Protein AF-A0A817APC1-F1 (afdb_monomer_lite)

Foldseek 3Di:
DDFQPCVLVPCVPDDDDRPCPPQDPPLDAEEEEAQADCVVLVVCCVSCVDPSVRYYYQHNPDDLQCCQAVNVPSVVVVQVVSCVVRVHLDYQYYGNDPQAEDPDLQHDGHCVRDVAHEHEDECLVAQCSLQVHHCSLAPHQEYEYEPVVCCVVNVHDVVSNVVSSCVSNVNHHYFYYHCRPPNPRVVVVVCSVVVSSCVVPVDDRD

Sequence (206 aa):
MTAPLNSARRSSENMEGTASWDVIEWSKLGLTNDIFTKEDSEFLVKHGALPEERIRAVETGGCPHAAIREDISINLGSLEELSNLFKTDLLLCESGGVLCVADDLAANFSRELADYIIYIIDVST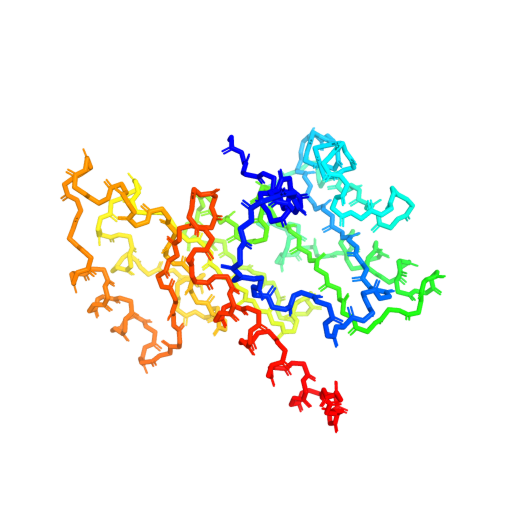GDKIPRKGGPGITQADLLVINKTELAAAVGADLSVMERDALRMRDGGPFVFAQVVKHGLGVEEIVNHVMNSWEQATGNKRH

pLDDT: mean 72.82, std 22.13, range [23.48, 97.62]

Radius of gyration: 17.13 Å; chains: 1; bounding box: 40×37×42 Å

Structure (mmCIF, N/CA/C/O backbone):
data_AF-A0A817APC1-F1
#
_entry.id   AF-A0A817APC1-F1
#
loop_
_atom_site.group_PDB
_atom_site.id
_atom_site.type_symbol
_atom_site.label_atom_id
_atom_site.label_alt_id
_atom_site.label_comp_id
_atom_site.label_asym_id
_atom_site.label_entity_id
_atom_site.label_seq_id
_atom_site.pdbx_PDB_ins_code
_atom_site.Cartn_x
_atom_site.Cartn_y
_atom_site.Cartn_z
_atom_site.occupancy
_atom_site.B_iso_or_equiv
_atom_site.auth_seq_id
_atom_site.auth_comp_id
_atom_site.auth_asym_id
_atom_site.auth_atom_id
_atom_site.pdbx_PDB_model_num
ATOM 1 N N . MET A 1 1 ? 3.586 14.293 -4.912 1.00 23.48 1 MET A N 1
ATOM 2 C CA . MET A 1 1 ? 2.572 14.966 -5.762 1.00 23.48 1 MET A CA 1
ATOM 3 C C . MET A 1 1 ? 1.516 13.941 -6.138 1.00 23.48 1 MET A C 1
ATOM 5 O O . MET A 1 1 ? 1.679 13.192 -7.094 1.00 23.48 1 MET A O 1
ATOM 9 N N . THR A 1 2 ? 0.514 13.837 -5.276 1.00 30.14 2 THR A N 1
ATOM 10 C CA . THR A 1 2 ? -0.554 12.836 -5.243 1.00 30.14 2 THR A CA 1
ATOM 11 C C . THR A 1 2 ? -1.706 13.232 -6.166 1.00 30.14 2 THR A C 1
ATOM 13 O O . THR A 1 2 ? -1.969 14.416 -6.386 1.00 30.14 2 THR A O 1
ATOM 16 N N . ALA A 1 3 ? -2.386 12.244 -6.747 1.00 26.05 3 ALA A N 1
ATOM 17 C CA . ALA A 1 3 ? -3.634 12.505 -7.446 1.00 26.05 3 ALA A CA 1
ATOM 18 C C . ALA A 1 3 ? -4.765 12.748 -6.472 1.00 26.05 3 ALA A C 1
ATOM 20 O O . ALA A 1 3 ? -4.833 12.077 -5.443 1.00 26.05 3 ALA A O 1
ATOM 21 N N . PRO A 1 4 ? -5.730 13.586 -6.849 1.00 24.67 4 PRO A N 1
ATOM 22 C CA . PRO A 1 4 ? -7.002 13.593 -6.171 1.00 24.67 4 PRO A CA 1
ATOM 23 C C . PRO A 1 4 ? -7.709 12.244 -6.391 1.00 24.67 4 PRO A C 1
ATOM 25 O O . PRO A 1 4 ? -7.916 11.852 -7.538 1.00 24.67 4 PRO A O 1
ATOM 28 N N . LEU A 1 5 ? -8.240 11.639 -5.322 1.00 32.44 5 LEU A N 1
ATOM 29 C CA . LEU A 1 5 ? -9.430 10.760 -5.389 1.00 32.44 5 LEU A CA 1
ATOM 30 C C . LEU A 1 5 ? -10.585 11.419 -6.188 1.00 32.44 5 LEU A C 1
ATOM 32 O O . LEU A 1 5 ? -11.484 10.761 -6.698 1.00 32.44 5 LEU A O 1
ATOM 36 N N . ASN A 1 6 ? -10.513 12.741 -6.359 1.00 26.78 6 ASN A N 1
ATOM 37 C CA . ASN A 1 6 ? -11.384 13.580 -7.171 1.00 26.78 6 ASN A CA 1
ATOM 38 C C . ASN A 1 6 ? -11.175 13.523 -8.700 1.00 26.78 6 ASN A C 1
ATOM 40 O O . ASN A 1 6 ? -11.951 14.176 -9.402 1.00 26.78 6 ASN A O 1
ATOM 44 N N . SER A 1 7 ? -10.198 12.793 -9.261 1.00 29.45 7 SER A N 1
ATOM 45 C CA . SER A 1 7 ? -10.131 12.649 -10.733 1.00 29.45 7 SER A CA 1
ATOM 46 C C . SER A 1 7 ? -11.362 11.927 -11.305 1.00 29.45 7 SER A C 1
ATOM 48 O O . SER A 1 7 ? -11.702 12.145 -12.464 1.00 29.45 7 SER A O 1
ATOM 50 N N . ALA A 1 8 ? -12.098 11.180 -10.472 1.00 31.11 8 ALA A N 1
ATOM 51 C CA . ALA A 1 8 ? -13.380 10.563 -10.816 1.00 31.11 8 ALA A CA 1
ATOM 52 C C . ALA A 1 8 ? -14.612 11.461 -10.567 1.00 31.11 8 ALA A C 1
ATOM 54 O O . ALA A 1 8 ? -15.698 11.146 -11.043 1.00 31.11 8 ALA A O 1
ATOM 55 N N . ARG A 1 9 ? -14.477 12.584 -9.841 1.00 27.56 9 ARG A N 1
ATOM 56 C CA . ARG A 1 9 ? -15.617 13.456 -9.479 1.00 27.56 9 ARG A CA 1
ATOM 57 C C . ARG A 1 9 ? -15.740 14.720 -10.330 1.00 27.56 9 ARG A C 1
ATOM 59 O O . ARG A 1 9 ? -16.798 15.334 -10.341 1.00 27.56 9 ARG A O 1
ATOM 66 N N . ARG A 1 10 ? -14.683 15.134 -11.042 1.00 24.12 10 ARG A N 1
ATOM 67 C CA . ARG A 1 10 ? -14.665 16.395 -11.817 1.00 24.12 10 ARG A CA 1
ATOM 68 C C . ARG A 1 10 ? -15.007 16.281 -13.307 1.00 24.12 10 ARG A C 1
ATOM 70 O O . ARG A 1 10 ? -14.937 17.288 -14.002 1.00 24.12 10 ARG A O 1
ATOM 77 N N . SER A 1 11 ? -15.408 15.111 -13.797 1.00 28.09 11 SER A N 1
ATOM 78 C CA . SER A 1 11 ? -15.843 14.911 -15.191 1.00 28.09 11 SER A CA 1
ATOM 79 C C . SER A 1 11 ? -17.318 14.516 -15.331 1.00 28.09 11 SER A C 1
ATOM 81 O O . SER A 1 11 ? -17.743 14.121 -16.414 1.00 28.09 11 SER A O 1
ATOM 83 N N . SER A 1 12 ? -18.130 14.672 -14.280 1.00 30.48 12 SER A N 1
ATOM 84 C CA . SER A 1 12 ? -19.552 14.298 -14.292 1.00 30.48 12 SER A CA 1
ATOM 85 C C . SER A 1 12 ? -20.459 15.216 -15.126 1.00 30.48 12 SER A C 1
ATOM 87 O O . SER A 1 12 ? -21.673 15.060 -15.068 1.00 30.48 12 SER A O 1
ATOM 89 N N . GLU A 1 13 ? -19.916 16.160 -15.900 1.00 29.53 13 GLU A N 1
ATOM 90 C CA . GLU A 1 13 ? -20.725 16.986 -16.806 1.00 29.53 13 GLU A CA 1
ATOM 91 C C . GLU A 1 13 ? -20.628 16.603 -18.281 1.00 29.53 13 GLU A C 1
ATOM 93 O O . GLU A 1 13 ? -21.449 17.094 -19.039 1.00 29.53 13 GLU A O 1
ATOM 98 N N . ASN A 1 14 ? -19.717 15.721 -18.712 1.00 28.67 14 ASN A N 1
ATOM 99 C CA . ASN A 1 14 ? -19.712 15.201 -20.088 1.00 28.67 14 ASN A CA 1
ATOM 100 C C . ASN A 1 14 ? -18.753 14.008 -20.220 1.00 28.67 14 ASN A C 1
ATOM 102 O O . ASN A 1 14 ? -17.583 14.206 -20.542 1.00 28.67 14 ASN A O 1
ATOM 106 N N . MET A 1 15 ? -19.230 12.783 -19.994 1.00 27.55 15 MET A N 1
ATOM 107 C CA . MET A 1 15 ? -18.743 11.580 -20.687 1.00 27.55 15 MET A CA 1
ATOM 108 C C . MET A 1 15 ? -19.626 10.381 -20.324 1.00 27.55 15 MET A C 1
ATOM 110 O O . MET A 1 15 ? -19.684 9.951 -19.175 1.00 27.55 15 MET A O 1
ATOM 114 N N . GLU A 1 16 ? -20.330 9.862 -21.328 1.00 27.30 16 GLU A N 1
ATOM 115 C CA . GLU A 1 16 ? -21.012 8.571 -21.289 1.00 27.30 16 GLU A CA 1
ATOM 116 C C . GLU A 1 16 ? -19.980 7.472 -20.986 1.00 27.30 16 GLU A C 1
ATOM 118 O O . GLU A 1 16 ? -19.046 7.262 -21.759 1.00 27.30 16 GLU A O 1
ATOM 123 N N . GLY A 1 17 ? -20.129 6.801 -19.840 1.00 29.48 17 GLY A N 1
ATOM 124 C CA . GLY A 1 17 ? -19.223 5.738 -19.391 1.00 29.48 17 GLY A CA 1
ATOM 125 C C . GLY A 1 17 ? -18.739 5.911 -17.951 1.00 29.48 17 GLY A C 1
ATOM 126 O O . GLY A 1 17 ? -17.543 5.841 -17.684 1.00 29.48 17 GLY A O 1
ATOM 127 N N . THR A 1 18 ? -19.649 6.166 -17.011 1.00 28.16 18 THR A N 1
ATOM 128 C CA . THR A 1 18 ? -19.343 6.171 -15.579 1.00 28.16 18 THR A CA 1
ATOM 129 C C . THR A 1 18 ? -19.136 4.736 -15.092 1.00 28.16 18 THR A C 1
ATOM 131 O O . THR A 1 18 ? -20.083 3.958 -14.996 1.00 28.16 18 THR A O 1
ATOM 134 N N . ALA A 1 19 ? -17.893 4.373 -14.760 1.00 31.44 19 ALA A N 1
ATOM 135 C CA . ALA A 1 19 ? -17.648 3.249 -13.860 1.00 31.44 19 ALA A CA 1
ATOM 136 C C . ALA A 1 19 ? -18.432 3.524 -12.567 1.00 31.44 19 ALA A C 1
ATOM 138 O O . ALA A 1 19 ? -18.294 4.599 -11.977 1.00 31.44 19 ALA A O 1
ATOM 139 N N . SER A 1 20 ? -19.324 2.609 -12.187 1.00 28.33 20 SER A N 1
ATOM 140 C CA . SER A 1 20 ? -20.298 2.841 -11.124 1.00 28.33 20 SER A CA 1
ATOM 141 C C . SER A 1 20 ? -19.618 2.852 -9.752 1.00 28.33 20 SER A C 1
ATOM 143 O O . SER A 1 20 ? -19.518 1.833 -9.071 1.00 28.33 20 SER A O 1
ATOM 145 N N . TRP A 1 21 ? -19.179 4.030 -9.321 1.00 35.25 21 TRP A N 1
ATOM 146 C CA . TRP A 1 21 ? -18.851 4.309 -7.921 1.00 35.25 21 TRP A CA 1
ATOM 147 C C . TRP A 1 21 ? -20.112 4.420 -7.042 1.00 35.25 21 TRP A C 1
ATOM 149 O O . TRP A 1 21 ? -20.006 4.454 -5.820 1.00 35.25 21 TRP A O 1
ATOM 159 N N . ASP A 1 22 ? -21.300 4.407 -7.656 1.00 28.69 22 ASP A N 1
ATOM 160 C CA . ASP A 1 22 ? -22.608 4.597 -7.015 1.00 28.69 22 ASP A CA 1
ATOM 161 C C . ASP A 1 22 ? -23.206 3.331 -6.363 1.00 28.69 22 ASP A C 1
ATOM 163 O O . ASP A 1 22 ? -24.345 3.360 -5.905 1.00 28.69 22 ASP A O 1
ATOM 167 N N . VAL A 1 23 ? -22.475 2.209 -6.300 1.00 30.14 23 VAL A N 1
ATOM 168 C CA . VAL A 1 23 ? -23.017 0.920 -5.799 1.00 30.14 23 VAL A CA 1
ATOM 169 C C . VAL A 1 23 ? -22.701 0.665 -4.315 1.00 30.14 23 VAL A C 1
ATOM 171 O O . VAL A 1 23 ? -23.132 -0.333 -3.754 1.00 30.14 23 VAL A O 1
ATOM 174 N N . ILE A 1 24 ? -21.979 1.552 -3.621 1.00 33.91 24 ILE A N 1
ATOM 175 C CA . ILE A 1 24 ? -21.769 1.410 -2.171 1.00 33.91 24 ILE A CA 1
ATOM 176 C C . ILE A 1 24 ? -21.962 2.762 -1.483 1.00 33.91 24 ILE A C 1
ATOM 178 O O . ILE A 1 24 ? -21.195 3.696 -1.710 1.00 33.91 24 ILE A O 1
ATOM 182 N N . GLU A 1 25 ? -22.947 2.855 -0.585 1.00 31.05 25 GLU A N 1
ATOM 183 C CA . GLU A 1 25 ? -22.987 3.906 0.435 1.00 31.05 25 GLU A CA 1
ATOM 184 C C . GLU A 1 25 ? -21.723 3.800 1.306 1.00 31.05 25 GLU A C 1
ATOM 186 O O . GLU A 1 25 ? -21.639 2.981 2.227 1.00 31.05 25 GLU A O 1
ATOM 191 N N . TRP A 1 26 ? -20.712 4.620 1.014 1.00 43.00 26 TRP A N 1
ATOM 192 C CA . TRP A 1 26 ? -19.500 4.748 1.823 1.00 43.00 26 TRP A CA 1
ATOM 193 C C . TRP A 1 26 ? -19.834 5.352 3.193 1.00 43.00 26 TRP A C 1
ATOM 195 O O . TRP A 1 26 ? -19.616 6.530 3.460 1.00 43.00 26 TRP A O 1
ATOM 205 N N . SER A 1 27 ? -20.339 4.530 4.109 1.00 36.78 27 SER A N 1
ATOM 206 C CA . SER A 1 27 ? -20.467 4.885 5.526 1.00 36.78 27 SER A CA 1
ATOM 207 C C . SER A 1 27 ? -19.127 4.826 6.281 1.00 36.78 27 SER A C 1
ATOM 209 O O . SER A 1 27 ? -19.103 5.057 7.494 1.00 36.78 27 SER A O 1
ATOM 211 N N . LYS A 1 28 ? -17.995 4.556 5.611 1.00 45.28 28 LYS A N 1
ATOM 212 C CA . LYS A 1 28 ? -16.732 4.183 6.265 1.00 45.28 28 LYS A CA 1
ATOM 213 C C . LYS A 1 28 ? -15.480 4.863 5.675 1.00 45.28 28 LYS A C 1
ATOM 215 O O . LYS A 1 28 ? -14.945 4.401 4.679 1.00 45.28 28 LYS A O 1
ATOM 220 N N . LEU A 1 29 ? -14.997 5.878 6.419 1.00 54.03 29 LEU A N 1
ATOM 221 C CA . LEU A 1 29 ? -13.655 5.917 7.059 1.00 54.03 29 LEU A CA 1
ATOM 222 C C . LEU A 1 29 ? -12.470 6.709 6.455 1.00 54.03 29 LEU A C 1
ATOM 224 O O . LEU A 1 29 ? -12.295 6.604 5.257 1.00 54.03 29 LEU A O 1
ATOM 228 N N . GLY A 1 30 ? -11.569 7.291 7.297 1.00 47.34 30 GLY A N 1
ATOM 229 C CA . GLY A 1 30 ? -10.131 7.582 7.023 1.00 47.34 30 GLY A CA 1
ATOM 230 C C . GLY A 1 30 ? -9.177 7.640 8.260 1.00 47.34 30 GLY A C 1
ATOM 231 O O . GLY A 1 30 ? -9.428 8.344 9.232 1.00 47.34 30 GLY A O 1
ATOM 232 N N . LEU A 1 31 ? -8.019 6.965 8.239 1.00 47.66 31 LEU A N 1
ATOM 233 C CA . LEU A 1 31 ? -6.883 7.249 9.144 1.00 47.66 31 LEU A CA 1
ATOM 234 C C . LEU A 1 31 ? -5.627 7.482 8.294 1.00 47.66 31 LEU A C 1
ATOM 236 O O . LEU A 1 31 ? -5.268 6.645 7.469 1.00 47.66 31 LEU A O 1
ATOM 240 N N . THR A 1 32 ? -4.942 8.604 8.502 1.00 54.78 32 THR A N 1
ATOM 241 C CA . THR A 1 32 ? -3.672 8.916 7.834 1.00 54.78 32 THR A CA 1
ATOM 242 C C . THR A 1 32 ? -2.560 8.976 8.871 1.00 54.78 32 THR A C 1
ATOM 244 O O . THR A 1 32 ? -2.566 9.874 9.716 1.00 54.78 32 THR A O 1
ATOM 247 N N . ASN A 1 33 ? -1.579 8.075 8.808 1.00 52.88 33 ASN A N 1
ATOM 248 C CA . ASN A 1 33 ? -0.341 8.304 9.549 1.00 52.88 33 ASN A CA 1
ATOM 249 C C . ASN A 1 33 ? 0.603 9.079 8.649 1.00 52.88 33 ASN A C 1
ATOM 251 O O . ASN A 1 33 ? 1.082 8.553 7.644 1.00 52.88 33 ASN A O 1
ATOM 255 N N . ASP A 1 34 ? 0.888 10.307 9.047 1.00 55.06 34 ASP A N 1
ATOM 256 C CA . ASP A 1 34 ? 1.979 11.088 8.497 1.00 55.06 34 ASP A CA 1
ATOM 257 C C . ASP A 1 34 ? 2.997 11.275 9.626 1.00 55.06 34 ASP A C 1
ATOM 259 O O . ASP A 1 34 ? 2.680 11.650 10.754 1.00 55.06 34 ASP A O 1
ATOM 263 N N . ILE A 1 35 ? 4.236 10.892 9.339 1.00 49.78 35 ILE A N 1
ATOM 264 C CA . ILE A 1 35 ? 5.301 10.763 10.331 1.00 49.78 35 ILE A CA 1
ATOM 265 C C . ILE A 1 35 ? 5.720 12.131 10.875 1.00 49.78 35 ILE A C 1
ATOM 267 O O . ILE A 1 35 ? 6.175 12.207 12.019 1.00 49.78 35 ILE A O 1
ATOM 271 N N . PHE A 1 36 ? 5.555 13.199 10.088 1.00 46.31 36 PHE A N 1
ATOM 272 C CA . PHE A 1 36 ? 6.105 14.511 10.428 1.00 46.31 36 PHE A CA 1
ATOM 273 C C . PHE A 1 36 ? 5.176 15.692 10.154 1.00 46.31 36 PHE A C 1
ATOM 275 O O . PHE A 1 36 ? 5.422 16.764 10.710 1.00 46.31 36 PHE A O 1
ATOM 282 N N . THR A 1 37 ? 4.144 15.543 9.319 1.00 57.06 37 THR A N 1
ATOM 283 C CA . THR A 1 37 ? 3.276 16.670 8.958 1.00 57.06 37 THR A CA 1
ATOM 284 C C . THR A 1 37 ? 1.790 16.328 9.015 1.00 57.06 37 THR A C 1
ATOM 286 O O . THR A 1 37 ? 1.395 15.201 9.278 1.00 57.06 37 THR A O 1
ATOM 289 N N . LYS A 1 38 ? 0.933 17.338 8.841 1.00 66.31 38 LYS A N 1
ATOM 290 C CA . LYS A 1 38 ? -0.515 17.151 8.641 1.00 66.31 38 LYS A CA 1
ATOM 291 C C . LYS A 1 38 ? -0.900 17.286 7.172 1.00 66.31 38 LYS A C 1
ATOM 293 O O . LYS A 1 38 ? -2.089 17.249 6.856 1.00 66.31 38 LYS A O 1
ATOM 298 N N . GLU A 1 39 ? 0.083 17.444 6.287 1.00 71.25 39 GLU A N 1
ATOM 299 C CA . GLU A 1 39 ? -0.124 17.814 4.888 1.00 71.25 39 GLU A CA 1
ATOM 300 C C . GLU A 1 39 ? -0.960 16.771 4.146 1.00 71.25 39 GLU A C 1
ATOM 302 O O . GLU A 1 39 ? -1.862 17.148 3.397 1.00 71.25 39 GLU A O 1
ATOM 307 N N . ASP A 1 40 ? -0.745 15.479 4.411 1.00 69.19 40 ASP A N 1
ATOM 308 C CA . ASP A 1 40 ? -1.540 14.414 3.792 1.00 69.19 40 ASP A CA 1
ATOM 309 C C . ASP A 1 40 ? -3.003 14.457 4.255 1.00 69.19 40 ASP A C 1
ATOM 311 O O . ASP A 1 40 ? -3.926 14.399 3.435 1.00 69.19 40 ASP A O 1
ATOM 315 N N . SER A 1 41 ? -3.241 14.669 5.553 1.00 70.31 41 SER A N 1
ATOM 316 C CA . SER A 1 41 ? -4.600 14.812 6.088 1.00 70.31 41 SER A CA 1
ATOM 317 C C . SER A 1 41 ? -5.316 16.042 5.512 1.00 70.31 41 SER A C 1
ATOM 319 O O . SER A 1 41 ? -6.458 15.946 5.057 1.00 70.31 41 SER A O 1
ATOM 321 N N . GLU A 1 42 ? -4.625 17.181 5.426 1.00 77.06 42 GLU A N 1
ATOM 322 C CA . GLU A 1 42 ? -5.146 18.419 4.844 1.00 77.06 42 GLU A CA 1
ATOM 323 C C . GLU A 1 42 ? -5.420 18.258 3.347 1.00 77.06 42 GLU A C 1
ATOM 325 O O . GLU A 1 42 ? -6.430 18.748 2.832 1.00 77.06 42 GLU A O 1
ATOM 330 N N . PHE A 1 43 ? -4.552 17.537 2.634 1.00 75.56 43 PHE A N 1
ATOM 331 C CA . PHE A 1 43 ? -4.736 17.224 1.227 1.00 75.56 43 PHE A CA 1
ATOM 332 C C . PHE A 1 43 ? -5.996 16.382 1.008 1.00 75.56 43 PHE A C 1
ATOM 334 O O . PHE A 1 43 ? -6.783 16.707 0.112 1.00 75.56 43 PHE A O 1
ATOM 341 N N . LEU A 1 44 ? -6.227 15.345 1.819 1.00 74.06 44 LEU A N 1
ATOM 342 C CA . LEU A 1 44 ? -7.423 14.505 1.718 1.00 74.06 44 LEU A CA 1
ATOM 343 C C . LEU A 1 44 ? -8.707 15.287 2.008 1.00 74.06 44 LEU A C 1
ATOM 345 O O . LEU A 1 44 ? -9.665 15.184 1.235 1.00 74.06 44 LEU A O 1
ATOM 349 N N . VAL A 1 45 ? -8.710 16.111 3.060 1.00 75.81 45 VAL A N 1
ATOM 350 C CA . VAL A 1 45 ? -9.844 16.986 3.401 1.00 75.81 45 VAL A CA 1
ATOM 351 C C . VAL A 1 45 ? -10.124 17.961 2.257 1.00 75.81 45 VAL A C 1
ATOM 353 O O . VAL A 1 45 ? -11.248 18.048 1.761 1.00 75.81 45 VAL A O 1
ATOM 356 N N . LYS A 1 46 ? -9.088 18.648 1.759 1.00 79.25 46 LYS A N 1
ATOM 357 C CA . LYS A 1 46 ? -9.201 19.627 0.668 1.00 79.25 46 LYS A CA 1
ATOM 358 C C . LYS A 1 46 ? -9.739 19.019 -0.625 1.00 79.25 46 LYS A C 1
ATOM 360 O O . LYS A 1 46 ? -10.448 19.693 -1.374 1.00 79.25 46 LYS A O 1
ATOM 365 N N . HIS A 1 47 ? -9.400 17.765 -0.907 1.00 75.12 47 HIS A N 1
ATOM 366 C CA . HIS A 1 47 ? -9.885 17.054 -2.087 1.00 75.12 47 HIS A CA 1
ATOM 367 C C . HIS A 1 47 ? -11.173 16.271 -1.824 1.00 75.12 47 HIS A C 1
ATOM 369 O O . HIS A 1 47 ? -11.612 15.545 -2.711 1.00 75.12 47 HIS A O 1
ATOM 375 N N . GLY A 1 48 ? -11.808 16.448 -0.662 1.00 71.69 48 GLY A N 1
ATOM 376 C CA . GLY A 1 48 ? -13.098 15.845 -0.346 1.00 71.69 48 GLY A CA 1
ATOM 377 C C . GLY A 1 48 ? -13.070 14.323 -0.417 1.00 71.69 48 GLY A C 1
ATOM 378 O O . GLY A 1 48 ? -14.056 13.731 -0.852 1.00 71.69 48 GLY A O 1
ATOM 379 N N . ALA A 1 49 ? -11.941 13.711 -0.041 1.00 70.81 49 ALA A N 1
ATOM 380 C CA . ALA A 1 49 ? -11.835 12.261 0.043 1.00 70.81 49 ALA A CA 1
ATOM 381 C C . ALA A 1 49 ? -12.881 11.725 1.030 1.00 70.81 49 ALA A C 1
ATOM 383 O O . ALA A 1 49 ? -13.631 10.811 0.697 1.00 70.81 49 ALA A O 1
ATOM 384 N N . LEU A 1 50 ? -12.959 12.345 2.215 1.00 70.19 50 LEU A N 1
ATOM 385 C CA . LEU A 1 50 ? -13.867 12.014 3.314 1.00 70.19 50 LEU A CA 1
ATOM 386 C C . LEU A 1 50 ? -14.194 13.271 4.140 1.00 70.19 50 LEU A C 1
ATOM 388 O O . LEU A 1 50 ? -13.458 14.258 4.052 1.00 70.19 50 LEU A O 1
ATOM 392 N N . PRO A 1 51 ? -15.251 13.237 4.974 1.00 76.81 51 PRO A N 1
ATOM 393 C CA . PRO A 1 51 ? -15.469 14.243 6.010 1.00 76.81 51 PRO A CA 1
ATOM 394 C C . PRO A 1 51 ? -14.263 14.363 6.953 1.00 76.81 51 PRO A C 1
ATOM 396 O O . PRO A 1 51 ? -13.678 13.352 7.346 1.00 76.81 51 PRO A O 1
ATOM 399 N N . GLU A 1 52 ? -13.904 15.589 7.333 1.00 79.50 52 GLU A N 1
ATOM 400 C CA . GLU A 1 52 ? -12.725 15.889 8.158 1.00 79.50 52 GLU A CA 1
ATOM 401 C C . GLU A 1 52 ? -12.754 15.166 9.507 1.00 79.50 52 GLU A C 1
ATOM 403 O O . GLU A 1 52 ? -11.747 14.623 9.955 1.00 79.50 52 GLU A O 1
ATOM 408 N N . GLU A 1 53 ? -13.925 15.061 10.135 1.00 80.38 53 GLU A N 1
ATOM 409 C CA . GLU A 1 53 ? -14.083 14.381 11.416 1.00 80.38 53 GLU A CA 1
ATOM 410 C C . GLU A 1 53 ? -13.749 12.885 11.348 1.00 80.38 53 GLU A C 1
ATOM 412 O O . GLU A 1 53 ? -13.488 12.278 12.391 1.00 80.38 53 GLU A O 1
ATOM 417 N N . ARG A 1 54 ? -13.721 12.320 10.135 1.00 76.06 54 ARG A N 1
ATOM 418 C CA . ARG A 1 54 ? -13.371 10.933 9.833 1.00 76.06 54 ARG A CA 1
ATOM 419 C C . ARG A 1 54 ? -11.948 10.773 9.324 1.00 76.06 54 ARG A C 1
ATOM 421 O O . ARG A 1 54 ? -11.647 9.669 8.910 1.00 76.06 54 ARG A O 1
ATOM 428 N N . ILE A 1 55 ? -11.123 11.819 9.321 1.00 76.44 55 ILE A N 1
ATOM 429 C CA . ILE A 1 55 ? -9.690 11.754 9.025 1.00 76.44 55 ILE A CA 1
ATOM 430 C C . ILE A 1 55 ? -8.938 12.048 10.326 1.00 76.44 55 ILE A C 1
ATOM 432 O O . ILE A 1 55 ? -9.261 12.981 11.069 1.00 76.44 55 ILE A O 1
ATOM 436 N N . ARG A 1 56 ? -7.942 11.226 10.650 1.00 75.69 56 ARG A N 1
ATOM 437 C CA . ARG A 1 56 ? -7.062 11.438 11.806 1.00 75.69 56 ARG A CA 1
ATOM 438 C C . ARG A 1 56 ? -5.620 11.416 11.344 1.00 75.69 56 ARG A C 1
ATOM 440 O O . ARG A 1 56 ? -5.229 10.491 10.644 1.00 75.69 56 ARG A O 1
ATOM 447 N N . ALA A 1 57 ? -4.875 12.444 11.732 1.00 74.75 57 ALA A N 1
ATOM 448 C CA . ALA A 1 57 ? -3.436 12.515 11.547 1.00 74.75 57 ALA A CA 1
ATOM 449 C C . ALA A 1 57 ? -2.749 11.950 12.793 1.00 74.75 57 ALA A C 1
ATOM 451 O O . ALA A 1 57 ? -3.037 12.406 13.903 1.00 74.75 57 ALA A O 1
ATOM 452 N N . VAL A 1 58 ? -1.857 10.977 12.607 1.00 73.81 58 VAL A N 1
ATOM 453 C CA . VAL A 1 58 ? -1.052 10.403 13.692 1.00 73.81 58 VAL A CA 1
ATOM 454 C C . VAL A 1 58 ? 0.408 10.769 13.495 1.00 73.81 58 VAL A C 1
ATOM 456 O O . VAL A 1 58 ? 1.082 10.211 12.633 1.00 73.81 58 VAL A O 1
ATOM 459 N N . GLU A 1 59 ? 0.898 11.681 14.330 1.00 74.94 59 GLU A N 1
ATOM 460 C CA . GLU A 1 59 ? 2.302 12.083 14.349 1.00 74.94 59 GLU A CA 1
ATOM 461 C C . GLU A 1 59 ? 3.113 11.060 15.154 1.00 74.94 59 GLU A C 1
ATOM 463 O O . GLU A 1 59 ? 3.065 11.017 16.383 1.00 74.94 59 GLU A O 1
ATOM 468 N N . THR A 1 60 ? 3.854 10.204 14.452 1.00 66.44 60 THR A N 1
ATOM 469 C CA . THR A 1 60 ? 4.607 9.102 15.083 1.00 66.44 60 THR A CA 1
ATOM 470 C C . THR A 1 60 ? 5.936 9.551 15.704 1.00 66.44 60 THR A C 1
ATOM 472 O O . THR A 1 60 ? 6.524 8.815 16.495 1.00 66.44 60 THR A O 1
ATOM 475 N N . GLY A 1 61 ? 6.423 10.755 15.365 1.00 59.75 61 GLY A N 1
ATOM 476 C CA . GLY A 1 61 ? 7.589 11.400 15.988 1.00 59.75 61 GLY A CA 1
ATOM 477 C C . GLY A 1 61 ? 8.938 10.686 15.789 1.00 59.75 61 GLY A C 1
ATOM 478 O O . GLY A 1 61 ? 9.934 11.111 16.376 1.00 59.75 61 GLY A O 1
ATOM 479 N N . GLY A 1 62 ? 8.989 9.615 14.984 1.00 64.94 62 GLY A N 1
ATOM 480 C CA . GLY A 1 62 ? 10.136 8.710 14.854 1.00 64.94 62 GLY A CA 1
ATOM 481 C C . GLY A 1 62 ? 10.245 8.016 13.488 1.00 64.94 62 GLY A C 1
ATOM 482 O O . GLY A 1 62 ? 9.869 8.576 12.464 1.00 64.94 62 GLY A O 1
ATOM 483 N N . CYS A 1 63 ? 10.817 6.804 13.447 1.00 66.81 63 CYS A N 1
ATOM 484 C CA . CYS A 1 63 ? 10.947 6.028 12.207 1.00 66.81 63 CYS A CA 1
ATOM 485 C C . CYS A 1 63 ? 9.578 5.439 11.794 1.00 66.81 63 CYS A C 1
ATOM 487 O O . CYS A 1 63 ? 9.021 4.664 12.576 1.00 66.81 63 CYS A O 1
ATOM 489 N N . PRO A 1 64 ? 9.067 5.713 10.576 1.00 65.25 64 PRO A N 1
ATOM 490 C CA . PRO A 1 64 ? 7.754 5.249 10.111 1.00 65.25 64 PRO A CA 1
ATOM 491 C C . PRO A 1 64 ? 7.525 3.755 10.310 1.00 65.25 64 PRO A C 1
ATOM 493 O O . PRO A 1 64 ? 6.455 3.321 10.728 1.00 65.25 64 PRO A O 1
ATOM 496 N N . HIS A 1 65 ? 8.563 2.969 10.022 1.00 70.31 65 HIS A N 1
ATOM 497 C CA . HIS A 1 65 ? 8.521 1.515 10.080 1.00 70.31 65 HIS A CA 1
ATOM 498 C C . HIS A 1 65 ? 8.280 0.996 11.494 1.00 70.31 65 HIS A C 1
ATOM 500 O O . HIS A 1 65 ? 7.587 -0.003 11.656 1.00 70.31 65 HIS A O 1
ATOM 506 N N . ALA A 1 66 ? 8.805 1.680 12.515 1.00 72.50 66 ALA A N 1
ATOM 507 C CA . ALA A 1 66 ? 8.587 1.290 13.901 1.00 72.50 66 ALA A CA 1
ATOM 508 C C . ALA A 1 66 ? 7.114 1.476 14.285 1.00 72.50 66 ALA A C 1
ATOM 510 O O . ALA A 1 66 ? 6.516 0.561 14.840 1.00 72.50 66 ALA A O 1
ATOM 511 N N . ALA A 1 67 ? 6.498 2.592 13.887 1.00 74.50 67 ALA A N 1
ATOM 512 C CA . ALA A 1 67 ? 5.113 2.909 14.234 1.00 74.50 67 ALA A CA 1
ATOM 513 C C . ALA A 1 67 ? 4.073 1.964 13.604 1.00 74.50 67 ALA A C 1
ATOM 515 O O . ALA A 1 67 ? 2.957 1.828 14.100 1.00 74.50 67 ALA A O 1
ATOM 516 N N . ILE A 1 68 ? 4.415 1.311 12.493 1.00 75.38 68 ILE A N 1
ATOM 517 C CA . ILE A 1 68 ? 3.518 0.361 11.818 1.00 75.38 68 ILE A CA 1
ATOM 518 C C . ILE A 1 68 ? 3.857 -1.102 12.105 1.00 75.38 68 ILE A C 1
ATOM 520 O O . ILE A 1 68 ? 3.113 -1.987 11.678 1.00 75.38 68 ILE A O 1
ATOM 524 N N . ARG A 1 69 ? 4.969 -1.377 12.801 1.00 78.75 69 ARG A N 1
ATOM 525 C CA . ARG A 1 69 ? 5.482 -2.742 12.971 1.00 78.75 69 ARG A CA 1
ATOM 526 C C . ARG A 1 69 ? 5.962 -3.083 14.377 1.00 78.75 69 ARG A C 1
ATOM 528 O O . ARG A 1 69 ? 5.624 -4.155 14.861 1.00 78.75 69 ARG A O 1
ATOM 535 N N . GLU A 1 70 ? 6.788 -2.241 14.985 1.00 81.75 70 GLU A N 1
ATOM 536 C CA . GLU A 1 70 ? 7.442 -2.525 16.271 1.00 81.75 70 GLU A CA 1
ATOM 537 C C . GLU A 1 70 ? 6.630 -1.998 17.456 1.00 81.75 70 GLU A C 1
ATOM 539 O O . GLU A 1 70 ? 6.438 -2.714 18.433 1.00 81.75 70 GLU A O 1
ATOM 544 N N . ASP A 1 71 ? 6.122 -0.771 17.348 1.00 84.50 71 ASP A N 1
ATOM 545 C CA . ASP A 1 71 ? 5.227 -0.150 18.319 1.00 84.50 71 ASP A CA 1
ATOM 546 C C . ASP A 1 71 ? 4.018 0.432 17.587 1.00 84.50 71 ASP A C 1
ATOM 548 O O . ASP A 1 71 ? 4.022 1.567 17.112 1.00 84.50 71 ASP A O 1
ATOM 552 N N . ILE A 1 72 ? 2.975 -0.388 17.478 1.00 82.94 72 ILE A N 1
ATOM 553 C CA . ILE A 1 72 ? 1.734 -0.039 16.781 1.00 82.94 72 ILE A CA 1
ATOM 554 C C . ILE A 1 72 ? 0.734 0.701 17.670 1.00 82.94 72 ILE A C 1
ATOM 556 O O . ILE A 1 72 ? -0.365 1.009 17.215 1.00 82.94 72 ILE A O 1
ATOM 560 N N . SER A 1 73 ? 1.079 0.969 18.933 1.00 85.00 73 SER A N 1
ATOM 561 C CA . SER A 1 73 ? 0.127 1.404 19.961 1.00 85.00 73 SER A CA 1
ATOM 562 C C . SER A 1 73 ? -0.608 2.696 19.598 1.00 85.00 73 SER A C 1
ATOM 564 O O . SER A 1 73 ? -1.823 2.782 19.774 1.00 85.00 73 SER A O 1
ATOM 566 N N . ILE A 1 74 ? 0.100 3.6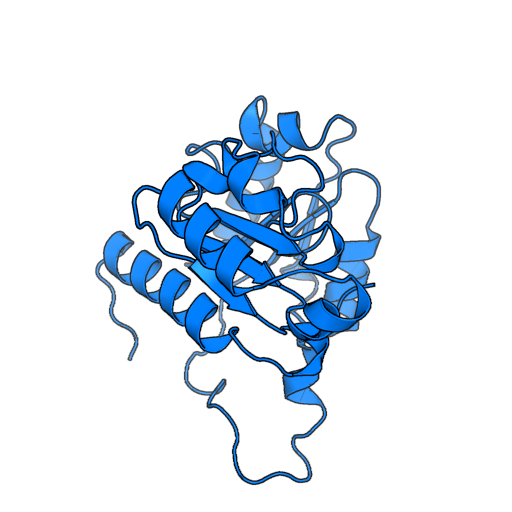76 19.033 1.00 82.06 74 ILE A N 1
ATOM 567 C CA . ILE A 1 74 ? -0.472 4.977 18.658 1.00 82.06 74 ILE A CA 1
ATOM 568 C C . ILE A 1 74 ? -1.471 4.821 17.501 1.00 82.06 74 ILE A C 1
ATOM 570 O O . ILE A 1 74 ? -2.563 5.397 17.520 1.00 82.06 74 ILE A O 1
ATOM 574 N N . ASN A 1 75 ? -1.116 4.001 16.510 1.00 79.88 75 ASN A N 1
ATOM 575 C CA . ASN A 1 75 ? -1.970 3.731 15.358 1.00 79.88 75 ASN A CA 1
ATOM 576 C C . ASN A 1 75 ? -3.193 2.917 15.767 1.00 79.88 75 ASN A C 1
ATOM 578 O O . ASN A 1 75 ? -4.315 3.292 15.439 1.00 79.88 75 ASN A O 1
ATOM 582 N N . LEU A 1 76 ? -2.987 1.851 16.540 1.00 82.56 76 LEU A N 1
ATOM 583 C CA . LEU A 1 76 ? -4.061 0.994 17.023 1.00 82.56 76 LEU A CA 1
ATOM 584 C C . LEU A 1 76 ? -5.053 1.774 17.893 1.00 82.56 76 LEU A C 1
ATOM 586 O O . LEU A 1 76 ? -6.252 1.697 17.649 1.00 82.56 76 LEU A O 1
ATOM 590 N N . GLY A 1 77 ? -4.572 2.598 18.830 1.00 85.06 77 GLY A N 1
ATOM 591 C CA . GLY A 1 77 ? -5.442 3.448 19.649 1.00 85.06 77 GLY A CA 1
ATOM 592 C C . GLY A 1 77 ? -6.279 4.415 18.807 1.00 85.06 77 GLY A C 1
ATOM 593 O O . GLY A 1 77 ? -7.488 4.530 19.002 1.00 85.06 77 GLY A O 1
ATOM 594 N N . SER A 1 78 ? -5.671 5.042 17.797 1.00 82.44 78 SER A N 1
ATOM 595 C CA . SER A 1 78 ? -6.382 5.950 16.883 1.00 82.44 78 SER A CA 1
ATOM 596 C C . SER A 1 78 ? -7.436 5.222 16.034 1.00 82.44 78 SER A C 1
ATOM 598 O O . SER A 1 78 ? -8.534 5.742 15.814 1.00 82.44 78 SER A O 1
ATOM 600 N N . LEU A 1 79 ? -7.126 4.005 15.574 1.00 80.19 79 LEU A N 1
ATOM 601 C CA . LEU A 1 79 ? -8.062 3.136 14.854 1.00 80.19 79 LEU A CA 1
ATOM 602 C C . LEU A 1 79 ? -9.239 2.714 15.745 1.00 80.19 79 LEU A C 1
ATOM 604 O O . LEU A 1 79 ? -10.390 2.773 15.308 1.00 80.19 79 LEU A O 1
ATOM 608 N N . GLU A 1 80 ? -8.972 2.326 16.993 1.00 83.56 80 GLU A N 1
ATOM 609 C CA . GLU A 1 80 ? -9.996 1.942 17.968 1.00 83.56 80 GLU A CA 1
ATOM 610 C C . GLU A 1 80 ? -10.932 3.107 18.302 1.00 83.56 80 GLU A C 1
ATOM 612 O O . GLU A 1 80 ? -12.153 2.933 18.347 1.00 83.56 80 GLU A O 1
ATOM 617 N N . GLU A 1 81 ? -10.393 4.311 18.496 1.00 84.75 81 GLU A N 1
ATOM 618 C CA . GLU A 1 81 ? -11.192 5.516 18.724 1.00 84.75 81 GLU A CA 1
ATOM 619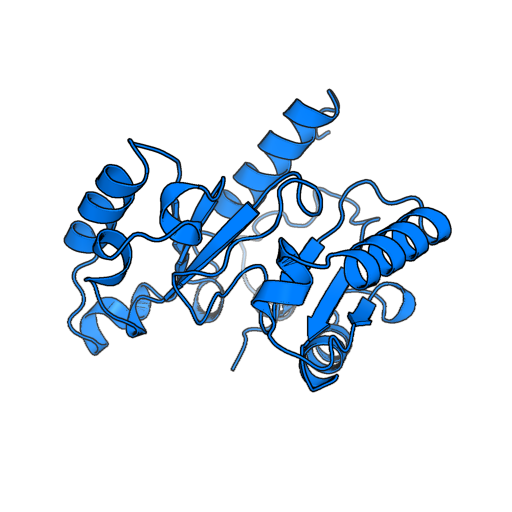 C C . GLU A 1 81 ? -12.129 5.805 17.546 1.00 84.75 81 GLU A C 1
ATOM 621 O O . GLU A 1 81 ? -13.334 5.990 17.741 1.00 84.75 81 GLU A O 1
ATOM 626 N N . LEU A 1 82 ? -11.607 5.789 16.314 1.00 78.12 82 LEU A N 1
ATOM 627 C CA . LEU A 1 82 ? -12.411 5.994 15.107 1.00 78.12 82 LEU A CA 1
ATOM 628 C C . LEU A 1 82 ? -13.486 4.919 14.939 1.00 78.12 82 LEU A C 1
ATOM 630 O O . LEU A 1 82 ? -14.642 5.240 14.643 1.00 78.12 82 LEU A O 1
ATOM 634 N N . SER A 1 83 ? -13.121 3.658 15.172 1.00 79.88 83 SER A N 1
ATOM 635 C CA . SER A 1 83 ? -14.050 2.532 15.115 1.00 79.88 83 SER A CA 1
ATOM 636 C C . SER A 1 83 ? -15.192 2.698 16.115 1.00 79.88 83 SER A C 1
ATOM 638 O O . SER A 1 83 ? -16.370 2.533 15.777 1.00 79.88 83 SER A O 1
ATOM 640 N N . ASN A 1 84 ? -14.872 3.120 17.338 1.00 84.50 84 ASN A N 1
ATOM 641 C CA . ASN A 1 84 ? -15.856 3.323 18.390 1.00 84.50 84 ASN A CA 1
ATOM 642 C C . ASN A 1 84 ? -16.790 4.504 18.118 1.00 84.50 84 ASN A C 1
ATOM 644 O O . ASN A 1 84 ? -17.999 4.365 18.336 1.00 84.50 84 ASN A O 1
ATOM 648 N N . LEU A 1 85 ? -16.245 5.624 17.635 1.00 83.62 85 LEU A N 1
ATOM 649 C CA . LEU A 1 85 ? -16.994 6.847 17.341 1.00 83.62 85 LEU A CA 1
ATOM 650 C C . LEU A 1 85 ? -17.954 6.678 16.160 1.00 83.62 85 LEU A C 1
ATOM 652 O O . LEU A 1 85 ? -19.076 7.181 16.212 1.00 83.62 85 LEU A O 1
ATOM 656 N N . PHE A 1 86 ? -17.534 5.967 15.110 1.00 78.94 86 PHE A N 1
ATOM 657 C CA . PHE A 1 86 ? -18.260 5.936 13.837 1.00 78.94 86 PHE A CA 1
ATOM 658 C C . PHE A 1 86 ? -18.815 4.560 13.438 1.00 78.94 86 PHE A C 1
ATOM 660 O O . PHE A 1 86 ? -19.453 4.474 12.390 1.00 78.94 86 PHE A O 1
ATOM 667 N N . LYS A 1 87 ? -18.613 3.508 14.251 1.00 78.38 87 LYS A N 1
ATOM 668 C CA . LYS A 1 87 ? -19.098 2.128 14.015 1.00 78.38 87 LYS A CA 1
ATOM 669 C C . LYS A 1 87 ? -18.752 1.631 12.609 1.00 78.38 87 LYS A C 1
ATOM 671 O O . LYS A 1 87 ? -19.616 1.398 11.767 1.00 78.38 87 LYS A O 1
ATOM 676 N N . THR A 1 88 ? -17.454 1.545 12.349 1.00 68.69 88 THR A N 1
ATOM 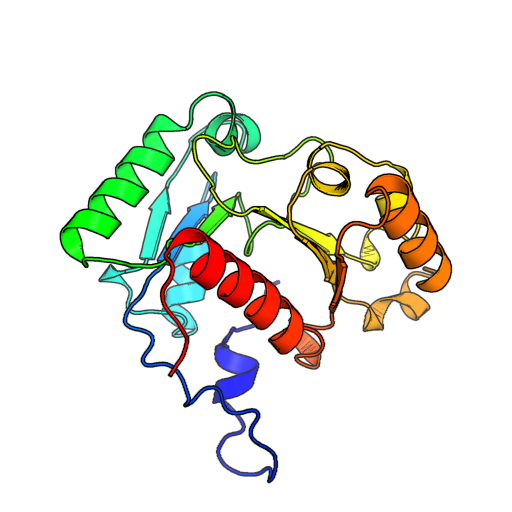677 C CA . THR A 1 88 ? -16.891 1.380 11.005 1.00 68.69 88 THR A CA 1
ATOM 678 C C . THR A 1 88 ? -16.657 -0.089 10.646 1.00 68.69 88 THR A C 1
ATOM 680 O O . THR A 1 88 ? -16.143 -0.825 11.479 1.00 68.69 88 THR A O 1
ATOM 683 N N . ASP A 1 89 ? -16.935 -0.501 9.402 1.00 73.12 89 ASP A N 1
ATOM 684 C CA . ASP A 1 89 ? -16.652 -1.869 8.920 1.00 73.12 89 ASP A CA 1
ATOM 685 C C . ASP A 1 89 ? -15.279 -2.017 8.252 1.00 73.12 89 ASP A C 1
ATOM 687 O O . ASP A 1 89 ? -14.808 -3.141 8.107 1.00 73.12 89 ASP A O 1
ATOM 691 N N . LEU A 1 90 ? -14.670 -0.924 7.779 1.00 75.94 90 LEU A N 1
ATOM 692 C CA . LEU A 1 90 ? -13.383 -0.960 7.084 1.00 75.94 90 LEU A CA 1
ATOM 693 C C . LEU A 1 90 ? -12.526 0.220 7.514 1.00 75.94 90 LEU A C 1
ATOM 695 O O . LEU A 1 90 ? -12.953 1.359 7.328 1.00 75.94 90 LEU A O 1
ATOM 699 N N . LEU A 1 91 ? -11.332 -0.074 8.038 1.00 77.06 91 LEU A N 1
ATOM 700 C CA . LEU A 1 91 ? -10.313 0.899 8.413 1.00 77.06 91 LEU A CA 1
ATOM 701 C C . LEU A 1 91 ? -9.163 0.935 7.385 1.00 77.06 91 LEU A C 1
ATOM 703 O O . LEU A 1 91 ? -8.624 -0.107 7.033 1.00 77.06 91 LEU A O 1
ATOM 707 N N . LEU A 1 92 ? -8.773 2.121 6.911 1.00 77.12 92 LEU A N 1
ATOM 708 C CA . LEU A 1 92 ? -7.632 2.361 6.033 1.00 77.12 92 LEU A CA 1
ATOM 709 C C . LEU A 1 92 ? -6.563 3.052 6.863 1.00 77.12 92 LEU A C 1
ATOM 711 O O . LEU A 1 92 ? -6.829 4.112 7.425 1.00 77.12 92 LEU A O 1
ATOM 715 N N . CYS A 1 93 ? -5.386 2.439 6.929 1.00 75.81 93 CYS A N 1
ATOM 716 C CA . CYS A 1 93 ? -4.230 2.950 7.645 1.00 75.81 93 CYS A CA 1
ATOM 717 C C . CYS A 1 93 ? -3.094 3.172 6.647 1.00 75.81 93 CYS A C 1
ATOM 719 O O . CYS A 1 93 ? -2.615 2.239 6.006 1.00 75.81 93 CYS A O 1
ATOM 721 N N . GLU A 1 94 ? -2.664 4.418 6.511 1.00 74.75 94 GLU A N 1
ATOM 722 C CA . GLU A 1 94 ? -1.557 4.799 5.638 1.00 74.75 94 GLU A CA 1
ATOM 723 C C . GLU A 1 94 ? -0.235 4.865 6.410 1.00 74.75 94 GLU A C 1
ATOM 725 O O . GLU A 1 94 ? -0.240 5.154 7.602 1.00 74.75 94 GLU A O 1
ATOM 730 N N . SER A 1 95 ? 0.896 4.615 5.747 1.00 67.56 95 SER A N 1
ATOM 731 C CA . SER A 1 95 ? 2.232 4.893 6.282 1.00 67.56 95 SER A CA 1
ATOM 732 C C . SER A 1 95 ? 2.932 5.953 5.424 1.00 67.56 95 SER A C 1
ATOM 734 O O . SER A 1 95 ? 3.508 5.599 4.403 1.00 67.56 95 SER A O 1
ATOM 736 N N . GLY A 1 96 ? 2.895 7.228 5.822 1.00 53.75 96 GLY A N 1
ATOM 737 C CA . GLY A 1 96 ? 3.752 8.285 5.263 1.00 53.75 96 GLY A CA 1
ATOM 738 C C . GLY A 1 96 ? 3.599 8.595 3.772 1.00 53.75 96 GLY A C 1
ATOM 739 O O . GLY A 1 96 ? 4.616 8.784 3.107 1.00 53.75 96 GLY A O 1
ATOM 740 N N . GLY A 1 97 ? 2.371 8.645 3.253 1.00 40.06 97 GLY A N 1
ATOM 741 C CA . GLY A 1 97 ? 2.080 8.991 1.864 1.00 40.06 97 GLY A CA 1
ATOM 742 C C . GLY A 1 97 ? 1.379 7.860 1.111 1.00 40.06 97 GLY A C 1
ATOM 743 O O . GLY A 1 97 ? 2.002 6.879 0.735 1.00 40.06 97 GLY A O 1
ATOM 744 N N . VAL A 1 98 ? 0.082 8.048 0.854 1.00 33.00 98 VAL A N 1
ATOM 745 C CA . VAL A 1 98 ? -0.895 7.237 0.100 1.00 33.00 98 VAL A CA 1
ATOM 746 C C . VAL A 1 98 ? -0.884 5.739 0.407 1.00 33.00 98 VAL A C 1
ATOM 748 O O . VAL A 1 98 ? 0.086 5.073 0.096 1.00 33.00 98 VAL A O 1
ATOM 751 N N . LEU A 1 99 ? -2.001 5.184 0.907 1.00 35.69 99 LEU A N 1
ATOM 752 C CA . LEU A 1 99 ? -2.362 3.745 0.907 1.00 35.69 99 LEU A CA 1
ATOM 753 C C . LEU A 1 99 ? -1.195 2.803 0.525 1.00 35.69 99 LEU A C 1
ATOM 755 O O . LEU A 1 99 ? -1.093 2.353 -0.608 1.00 35.69 99 LEU A O 1
ATOM 759 N N . CYS A 1 100 ? -0.284 2.576 1.470 1.00 30.20 100 CYS A N 1
ATOM 760 C CA . CYS A 1 100 ? 0.926 1.767 1.329 1.00 30.20 100 CYS A CA 1
ATOM 761 C C . CYS A 1 100 ? 1.894 2.137 0.185 1.00 30.20 100 CYS A C 1
ATOM 763 O O . CYS A 1 100 ? 2.293 1.253 -0.565 1.00 30.20 100 CYS A O 1
ATOM 765 N N . VAL A 1 101 ? 2.372 3.377 0.066 1.00 29.78 101 VAL A N 1
ATOM 766 C CA . VAL A 1 101 ? 3.654 3.627 -0.615 1.00 29.78 101 VAL A CA 1
ATOM 767 C C . VAL A 1 101 ? 4.759 3.486 0.420 1.00 29.78 101 VAL A C 1
ATOM 769 O O . VAL A 1 101 ? 4.890 4.288 1.335 1.00 29.78 101 VAL A O 1
ATOM 772 N N . ALA A 1 102 ? 5.555 2.435 0.300 1.00 33.41 102 ALA A N 1
ATOM 773 C CA . ALA A 1 102 ? 6.779 2.349 1.068 1.00 33.41 102 ALA A CA 1
ATOM 774 C C . ALA A 1 102 ? 7.937 2.879 0.230 1.00 33.41 102 ALA A C 1
ATOM 776 O O . ALA A 1 102 ? 8.318 2.291 -0.786 1.00 33.41 102 ALA A O 1
ATOM 777 N N . ASP A 1 103 ? 8.539 3.959 0.714 1.00 39.16 103 ASP A N 1
ATOM 778 C CA . ASP A 1 103 ? 9.817 4.468 0.218 1.00 39.16 103 ASP A CA 1
ATOM 779 C C . ASP A 1 103 ? 11.002 3.546 0.590 1.00 39.16 103 ASP A C 1
ATOM 781 O O . ASP A 1 103 ? 12.121 3.729 0.105 1.00 39.16 103 ASP A O 1
ATOM 785 N N . ASP A 1 104 ? 10.761 2.506 1.400 1.00 50.88 104 ASP A N 1
ATOM 786 C CA . ASP A 1 104 ? 11.737 1.497 1.811 1.00 50.88 104 ASP A CA 1
ATOM 787 C C . ASP A 1 104 ? 11.204 0.073 1.586 1.00 50.88 104 ASP A C 1
ATOM 789 O O . ASP A 1 104 ? 10.161 -0.319 2.100 1.00 50.88 104 ASP A O 1
ATOM 793 N N . LEU A 1 105 ? 11.970 -0.749 0.868 1.00 52.19 105 LEU A N 1
ATOM 794 C CA . LEU A 1 105 ? 11.658 -2.158 0.593 1.00 52.19 105 LEU A CA 1
ATOM 795 C C . LEU A 1 105 ? 11.555 -3.025 1.859 1.00 52.19 105 LEU A C 1
ATOM 797 O O . LEU A 1 105 ? 11.039 -4.143 1.793 1.00 52.19 105 LEU A O 1
ATOM 801 N N . ALA A 1 106 ? 12.064 -2.540 2.995 1.00 53.78 106 ALA A N 1
ATOM 802 C CA . ALA A 1 106 ? 11.972 -3.201 4.293 1.00 53.78 106 ALA A CA 1
ATOM 803 C C . ALA A 1 106 ? 10.665 -2.908 5.058 1.00 53.78 106 ALA A C 1
ATOM 805 O O . ALA A 1 106 ? 10.381 -3.592 6.050 1.00 53.78 106 ALA A O 1
ATOM 806 N N . ALA A 1 107 ? 9.871 -1.932 4.610 1.00 63.62 107 ALA A N 1
ATOM 807 C CA . ALA A 1 107 ? 8.615 -1.555 5.239 1.00 63.62 107 ALA A CA 1
ATOM 808 C C . ALA A 1 107 ? 7.561 -2.652 5.076 1.00 63.62 107 ALA A C 1
ATOM 810 O O . ALA A 1 107 ? 7.276 -3.097 3.965 1.00 63.62 107 ALA A O 1
ATOM 811 N N . ASN A 1 108 ? 6.950 -3.071 6.179 1.00 73.44 108 ASN A N 1
ATOM 812 C CA . ASN A 1 108 ? 5.729 -3.863 6.143 1.00 73.44 108 ASN A CA 1
ATOM 813 C C . ASN A 1 108 ? 4.945 -3.636 7.435 1.00 73.44 108 ASN A C 1
ATOM 815 O O . ASN A 1 108 ? 5.556 -3.481 8.496 1.00 73.44 108 ASN A O 1
ATOM 819 N N . PHE A 1 109 ? 3.618 -3.638 7.345 1.00 76.44 109 PHE A N 1
ATOM 820 C CA . PHE A 1 109 ? 2.754 -3.531 8.516 1.00 76.44 109 PHE A CA 1
ATOM 821 C C . PHE A 1 109 ? 2.855 -4.788 9.387 1.00 76.44 109 PHE A C 1
ATOM 823 O O . PHE A 1 109 ? 3.018 -5.905 8.885 1.00 76.44 109 PHE A O 1
ATOM 830 N N . SER A 1 110 ? 2.731 -4.613 10.703 1.00 82.69 110 SER A N 1
ATOM 831 C CA . SER A 1 110 ? 2.439 -5.727 11.601 1.00 82.69 110 SER A CA 1
ATOM 832 C C . SER A 1 110 ? 1.072 -6.310 11.254 1.00 82.69 110 SER A C 1
ATOM 834 O O . SER A 1 110 ? 0.104 -5.574 11.055 1.00 82.69 110 SER A O 1
ATOM 836 N N . ARG A 1 111 ? 0.973 -7.642 11.256 1.00 84.62 111 ARG A N 1
ATOM 837 C CA . ARG A 1 111 ? -0.311 -8.351 11.134 1.00 84.62 111 ARG A CA 1
ATOM 838 C C . ARG A 1 111 ? -1.231 -8.120 12.338 1.00 84.62 111 ARG A C 1
ATOM 840 O O . ARG A 1 111 ? -2.410 -8.415 12.249 1.00 84.62 111 ARG A O 1
ATOM 847 N N . GLU A 1 112 ? -0.708 -7.574 13.436 1.00 84.62 112 GLU A N 1
ATOM 848 C CA . GLU A 1 112 ? -1.517 -7.115 14.572 1.00 84.62 112 GLU A CA 1
ATOM 849 C C . GLU A 1 112 ? -2.178 -5.750 14.318 1.00 84.62 112 GLU A C 1
ATOM 851 O O . GLU A 1 112 ? -3.126 -5.399 15.011 1.00 84.62 112 GLU A O 1
ATOM 856 N N . LEU A 1 113 ? -1.688 -4.978 13.337 1.00 83.19 113 LEU A N 1
ATOM 857 C CA . LEU A 1 113 ? -2.235 -3.666 12.972 1.00 83.19 113 LEU A CA 1
ATOM 858 C C . LEU A 1 113 ? -3.112 -3.723 11.713 1.00 83.19 113 LEU A C 1
ATOM 860 O O . LEU A 1 113 ? -4.070 -2.962 11.610 1.00 83.19 113 LEU A O 1
ATOM 864 N N . ALA A 1 114 ? -2.775 -4.585 10.750 1.00 84.94 114 ALA A N 1
ATOM 865 C CA . ALA A 1 114 ? -3.464 -4.664 9.466 1.00 84.94 114 ALA A CA 1
ATOM 866 C C . ALA A 1 114 ? -3.868 -6.101 9.110 1.00 84.94 114 ALA A C 1
ATOM 868 O O . ALA A 1 114 ? -3.015 -6.976 8.926 1.00 84.94 114 ALA A O 1
ATOM 869 N N . ASP A 1 115 ? -5.174 -6.303 8.920 1.00 84.00 115 ASP A N 1
ATOM 870 C CA . ASP A 1 115 ? -5.745 -7.562 8.427 1.00 84.00 115 ASP A CA 1
ATOM 871 C C . ASP A 1 115 ? -5.424 -7.799 6.945 1.00 84.00 115 ASP A C 1
ATOM 873 O O . ASP A 1 115 ? -5.216 -8.934 6.518 1.00 84.00 115 ASP A O 1
ATOM 877 N N . TYR A 1 116 ? -5.359 -6.717 6.163 1.00 87.44 116 TYR A N 1
ATOM 878 C CA . TYR A 1 116 ? -5.068 -6.736 4.733 1.00 87.44 116 TYR A CA 1
ATOM 879 C C . TYR A 1 116 ? -4.048 -5.656 4.380 1.00 87.44 116 TYR A C 1
ATOM 881 O O . TYR A 1 116 ? -4.233 -4.481 4.697 1.00 87.44 116 TYR A O 1
ATOM 889 N N . ILE A 1 117 ? -2.974 -6.054 3.707 1.00 88.69 117 ILE A N 1
ATOM 890 C CA . ILE A 1 117 ? -1.837 -5.203 3.373 1.00 88.69 117 ILE A CA 1
ATOM 891 C C . ILE A 1 117 ? -1.753 -5.070 1.858 1.00 88.69 117 ILE A C 1
ATOM 893 O O . ILE A 1 117 ? -1.491 -6.034 1.135 1.00 88.69 117 ILE A O 1
ATOM 897 N N . ILE A 1 118 ? -1.921 -3.843 1.382 1.00 87.69 118 ILE A N 1
ATOM 898 C CA . ILE A 1 118 ? -1.552 -3.454 0.024 1.00 87.69 118 ILE A CA 1
ATOM 899 C C . ILE A 1 118 ? -0.097 -2.983 0.079 1.00 87.69 118 ILE A C 1
ATOM 901 O O . ILE A 1 118 ? 0.358 -2.498 1.103 1.00 87.69 118 ILE A O 1
ATOM 905 N N . TYR A 1 119 ? 0.675 -3.143 -0.982 1.00 89.38 119 TYR A N 1
ATOM 906 C CA . TYR A 1 119 ? 2.011 -2.569 -1.076 1.00 89.38 119 TYR A CA 1
ATOM 907 C C . TYR A 1 119 ? 2.171 -1.946 -2.447 1.00 89.38 119 TYR A C 1
ATOM 909 O O . TYR A 1 119 ? 1.991 -2.625 -3.452 1.00 89.38 119 TYR A O 1
ATOM 917 N N . ILE A 1 120 ? 2.466 -0.654 -2.509 1.00 88.81 120 ILE A N 1
ATOM 918 C CA . ILE A 1 120 ? 2.512 0.115 -3.747 1.00 88.81 120 ILE A CA 1
ATOM 919 C C . ILE A 1 120 ? 3.960 0.466 -4.060 1.00 88.81 120 ILE A C 1
ATOM 921 O O . ILE A 1 120 ? 4.651 1.122 -3.284 1.00 88.81 120 ILE A O 1
ATOM 925 N N . ILE A 1 121 ? 4.402 0.054 -5.245 1.00 90.00 121 ILE A N 1
ATOM 926 C CA . ILE A 1 121 ? 5.659 0.482 -5.852 1.00 90.00 121 ILE A CA 1
ATOM 927 C C . ILE A 1 121 ? 5.380 1.273 -7.124 1.00 90.00 121 ILE A C 1
ATOM 929 O O . ILE A 1 121 ? 4.305 1.187 -7.717 1.00 90.00 121 ILE A O 1
ATOM 933 N N . ASP A 1 122 ? 6.378 2.023 -7.571 1.00 90.62 122 ASP A N 1
ATOM 934 C CA . ASP A 1 122 ? 6.274 2.873 -8.747 1.00 90.62 122 ASP A CA 1
ATOM 935 C C . ASP A 1 122 ? 7.241 2.441 -9.847 1.00 90.62 122 ASP A C 1
ATOM 937 O O . ASP A 1 122 ? 8.404 2.127 -9.577 1.00 90.62 122 ASP A O 1
ATOM 941 N N . VAL A 1 123 ? 6.785 2.473 -11.101 1.00 92.56 123 VAL A N 1
ATOM 942 C CA . VAL A 1 123 ? 7.634 2.158 -12.259 1.00 92.56 123 VAL A CA 1
ATOM 943 C C . VAL A 1 123 ? 8.808 3.133 -12.389 1.00 92.56 123 VAL A C 1
ATOM 945 O O . VAL A 1 123 ? 9.885 2.728 -12.829 1.00 92.56 123 VAL A O 1
ATOM 948 N N . SER A 1 124 ? 8.662 4.390 -11.954 1.00 89.94 124 SER A N 1
ATOM 949 C CA . SER A 1 124 ? 9.741 5.387 -12.021 1.00 89.94 124 SER A CA 1
ATOM 950 C C . SER A 1 124 ? 10.964 5.030 -11.169 1.00 89.94 124 SER A C 1
ATOM 952 O O . SER A 1 124 ? 12.073 5.466 -11.476 1.00 89.94 124 SER A O 1
ATOM 954 N N . THR A 1 125 ? 10.798 4.170 -10.162 1.00 85.88 125 THR A N 1
ATOM 955 C CA . THR A 1 125 ? 11.886 3.650 -9.320 1.00 85.88 125 THR A CA 1
ATOM 956 C C . THR A 1 125 ? 12.701 2.543 -10.025 1.00 85.88 125 THR A C 1
ATOM 958 O O . THR A 1 125 ? 13.780 2.152 -9.561 1.00 85.88 125 THR A O 1
ATOM 961 N N . GLY A 1 126 ? 12.229 2.063 -11.182 1.00 87.50 126 GLY A N 1
ATOM 962 C CA . GLY A 1 126 ? 12.925 1.142 -12.081 1.00 87.50 126 GLY A CA 1
ATOM 963 C C . GLY A 1 126 ? 12.355 -0.280 -12.108 1.00 87.50 126 GLY A C 1
ATOM 964 O O . GLY A 1 126 ? 11.795 -0.787 -11.137 1.00 87.50 126 GLY A O 1
ATOM 965 N N . ASP A 1 127 ? 12.590 -0.980 -13.218 1.00 89.81 127 ASP A N 1
ATOM 966 C CA . ASP A 1 127 ? 12.086 -2.339 -13.482 1.00 89.81 127 ASP A CA 1
ATOM 967 C C . ASP A 1 127 ? 12.628 -3.423 -12.526 1.00 89.81 127 ASP A C 1
ATOM 969 O O . ASP A 1 127 ? 12.087 -4.521 -12.414 1.00 89.81 127 ASP A O 1
ATOM 973 N N . LYS A 1 128 ? 13.727 -3.122 -11.826 1.00 89.69 128 LYS A N 1
ATOM 974 C CA . LYS A 1 128 ? 14.404 -4.031 -10.896 1.00 89.69 128 LYS A CA 1
ATOM 975 C C . LYS A 1 128 ? 13.786 -4.085 -9.511 1.00 89.69 128 LYS A C 1
ATOM 977 O O . LYS A 1 128 ? 14.260 -4.866 -8.692 1.00 89.69 128 LYS A O 1
ATOM 982 N N . ILE A 1 129 ? 12.808 -3.236 -9.219 1.00 90.56 129 ILE A N 1
ATOM 983 C CA . ILE A 1 129 ? 12.235 -3.146 -7.879 1.00 90.56 129 ILE A CA 1
ATOM 984 C C . ILE A 1 129 ? 11.571 -4.459 -7.441 1.00 90.56 129 ILE A C 1
ATOM 986 O O . ILE A 1 129 ? 11.960 -4.940 -6.378 1.00 90.56 129 ILE A O 1
ATOM 990 N N . PRO A 1 130 ? 10.725 -5.126 -8.254 1.00 92.44 130 PRO A N 1
ATOM 991 C CA . PRO A 1 130 ? 10.144 -6.418 -7.886 1.00 92.44 130 PRO A CA 1
ATOM 992 C C . PRO A 1 130 ? 11.176 -7.464 -7.434 1.00 92.44 130 PRO A C 1
ATOM 994 O O . PRO A 1 130 ? 11.056 -8.008 -6.342 1.00 92.44 130 PRO A O 1
ATOM 997 N N . ARG A 1 131 ? 12.263 -7.676 -8.194 1.00 92.38 131 ARG A N 1
ATOM 998 C CA . ARG A 1 131 ? 13.318 -8.659 -7.850 1.00 92.38 131 ARG A CA 1
ATOM 999 C C . ARG A 1 131 ? 14.176 -8.306 -6.639 1.00 92.38 131 ARG A C 1
ATOM 1001 O O . ARG A 1 131 ? 14.894 -9.178 -6.156 1.00 92.38 131 ARG A O 1
ATOM 1008 N N . LYS A 1 132 ? 14.150 -7.061 -6.149 1.00 89.62 132 LYS A N 1
ATOM 1009 C CA . LYS A 1 132 ? 14.815 -6.740 -4.876 1.00 89.62 132 LYS A CA 1
ATOM 1010 C C . LYS A 1 132 ? 14.102 -7.396 -3.689 1.00 89.62 132 LYS A C 1
ATOM 1012 O O . LYS A 1 132 ? 14.744 -7.618 -2.667 1.00 89.62 132 LYS A O 1
ATOM 1017 N N . GLY A 1 133 ? 12.821 -7.740 -3.837 1.00 85.44 133 GLY A N 1
ATOM 1018 C CA . GLY A 1 133 ? 12.033 -8.369 -2.787 1.00 85.44 133 GLY A CA 1
ATOM 1019 C C . GLY A 1 133 ? 11.824 -7.446 -1.594 1.00 85.44 133 GLY A C 1
ATOM 1020 O O . GLY A 1 133 ? 11.565 -6.257 -1.756 1.00 85.44 133 GLY A O 1
ATOM 1021 N N . GLY A 1 134 ? 11.950 -8.017 -0.400 1.00 86.19 134 GLY A N 1
ATOM 1022 C CA . GLY A 1 134 ? 11.573 -7.362 0.847 1.00 86.19 134 GLY A CA 1
ATOM 1023 C C . GLY A 1 134 ? 10.151 -7.738 1.271 1.00 86.19 134 GLY A C 1
ATOM 1024 O O . GLY A 1 134 ? 9.356 -8.178 0.436 1.00 86.19 134 GLY A O 1
ATOM 1025 N N . PRO A 1 135 ? 9.835 -7.618 2.570 1.00 84.19 135 PRO A N 1
ATOM 1026 C CA . PRO A 1 135 ? 8.576 -8.099 3.129 1.00 84.19 135 PRO A CA 1
ATOM 1027 C C . PRO A 1 135 ? 7.351 -7.442 2.487 1.00 84.19 135 PRO A C 1
ATOM 1029 O O . PRO A 1 135 ? 6.353 -8.122 2.288 1.00 84.19 135 PRO A O 1
ATOM 1032 N N . GLY A 1 136 ? 7.431 -6.177 2.069 1.00 85.56 136 GLY A N 1
ATOM 1033 C CA . GLY A 1 136 ? 6.340 -5.537 1.334 1.00 85.56 136 GLY A CA 1
ATOM 1034 C C . GLY A 1 136 ? 6.041 -6.207 -0.010 1.00 85.56 136 GLY A C 1
ATOM 1035 O O . GLY A 1 136 ? 4.893 -6.488 -0.336 1.00 85.56 136 GLY A O 1
ATOM 1036 N N . ILE A 1 137 ? 7.076 -6.565 -0.775 1.00 89.56 137 ILE A N 1
ATOM 1037 C CA . ILE A 1 137 ? 6.892 -7.230 -2.070 1.00 89.56 137 ILE A CA 1
ATOM 1038 C C . ILE A 1 137 ? 6.469 -8.681 -1.890 1.00 89.56 137 ILE A C 1
ATOM 1040 O O . ILE A 1 137 ? 5.639 -9.143 -2.661 1.00 89.56 137 ILE A O 1
ATOM 1044 N N . THR A 1 138 ? 7.020 -9.408 -0.919 1.00 91.19 138 THR A N 1
ATOM 1045 C CA . THR A 1 138 ? 6.800 -10.858 -0.811 1.00 91.19 138 THR A CA 1
ATOM 1046 C C . THR A 1 138 ? 5.628 -11.247 0.091 1.00 91.19 138 THR A C 1
ATOM 1048 O O . THR A 1 138 ? 5.035 -12.295 -0.134 1.00 91.19 138 THR A O 1
ATOM 1051 N N . GLN A 1 139 ? 5.276 -10.435 1.094 1.00 89.75 139 GLN A N 1
ATOM 1052 C CA . GLN A 1 139 ? 4.309 -10.798 2.146 1.00 89.75 139 GLN A CA 1
ATOM 1053 C C . GLN A 1 139 ? 3.029 -9.960 2.147 1.00 89.75 139 GLN A C 1
ATOM 1055 O O . GLN A 1 139 ? 2.095 -10.320 2.865 1.00 89.75 139 GLN A O 1
ATOM 1060 N N . ALA A 1 140 ? 2.973 -8.850 1.401 1.00 90.62 140 ALA A N 1
ATOM 1061 C CA . ALA A 1 140 ? 1.736 -8.088 1.258 1.00 90.62 140 ALA A CA 1
ATOM 1062 C C . ALA A 1 140 ? 0.679 -8.909 0.518 1.00 90.62 140 ALA A C 1
ATOM 1064 O O . ALA A 1 140 ? 1.003 -9.639 -0.424 1.00 90.62 140 ALA A O 1
ATOM 1065 N N . ASP A 1 141 ? -0.582 -8.735 0.893 1.00 92.38 141 ASP A N 1
ATOM 1066 C CA . ASP A 1 141 ? -1.704 -9.457 0.297 1.00 92.38 141 ASP A CA 1
ATOM 1067 C C . ASP A 1 141 ? -1.965 -9.003 -1.140 1.00 92.38 141 ASP A C 1
ATOM 1069 O O . ASP A 1 141 ? -2.364 -9.815 -1.967 1.00 92.38 141 ASP A O 1
ATOM 1073 N N . LEU A 1 142 ? -1.646 -7.747 -1.471 1.00 94.56 142 LEU A N 1
ATOM 1074 C CA . LEU A 1 142 ? -1.698 -7.206 -2.829 1.00 94.56 142 LEU A CA 1
ATOM 1075 C C . LEU A 1 142 ? -0.493 -6.310 -3.121 1.00 94.56 142 LEU A C 1
ATOM 1077 O O . LEU A 1 142 ? -0.237 -5.362 -2.387 1.00 94.56 142 LEU A O 1
ATOM 1081 N N . LEU A 1 143 ? 0.205 -6.552 -4.233 1.00 94.56 143 LEU A N 1
ATOM 1082 C CA . LEU A 1 143 ? 1.215 -5.628 -4.761 1.00 94.56 143 LEU A CA 1
ATOM 1083 C C . LEU A 1 143 ? 0.597 -4.749 -5.858 1.00 94.56 143 LEU A C 1
ATOM 1085 O O . LEU A 1 143 ? 0.041 -5.262 -6.821 1.00 94.56 143 LEU A O 1
ATOM 1089 N N . VAL A 1 144 ? 0.747 -3.434 -5.776 1.00 94.19 144 VAL A N 1
ATOM 1090 C CA . VAL A 1 144 ? 0.366 -2.499 -6.840 1.00 94.19 144 VAL A CA 1
ATOM 1091 C C . VAL A 1 144 ? 1.627 -1.926 -7.467 1.00 94.19 144 VAL A C 1
ATOM 1093 O O . VAL A 1 144 ? 2.481 -1.374 -6.780 1.00 94.19 144 VAL A O 1
ATOM 1096 N N . ILE A 1 145 ? 1.737 -2.030 -8.787 1.00 94.69 145 ILE A N 1
ATOM 1097 C CA . ILE A 1 145 ? 2.818 -1.431 -9.568 1.00 94.69 145 ILE A CA 1
ATOM 1098 C C . ILE A 1 145 ? 2.229 -0.243 -10.330 1.00 94.69 145 ILE A C 1
ATOM 1100 O O . ILE A 1 145 ? 1.599 -0.399 -11.378 1.00 94.69 145 ILE A O 1
ATOM 1104 N N . ASN A 1 146 ? 2.379 0.950 -9.760 1.00 93.44 146 ASN A N 1
ATOM 1105 C CA . ASN A 1 146 ? 1.728 2.172 -10.217 1.00 93.44 146 ASN A CA 1
ATOM 1106 C C . ASN A 1 146 ? 2.598 2.976 -11.200 1.00 93.44 146 ASN A C 1
ATOM 1108 O O . ASN A 1 146 ? 3.806 2.763 -11.324 1.00 93.44 146 ASN A O 1
ATOM 1112 N N . LYS A 1 147 ? 1.961 3.936 -11.878 1.00 92.88 147 LYS A N 1
ATOM 1113 C CA . LYS A 1 147 ? 2.548 4.826 -12.892 1.00 92.88 147 LYS A CA 1
ATOM 1114 C C . LYS A 1 147 ? 3.141 4.090 -14.095 1.00 92.88 147 LYS A C 1
ATOM 1116 O O . LYS A 1 147 ? 4.198 4.454 -14.615 1.00 92.88 147 LYS A O 1
ATOM 1121 N N . THR A 1 148 ? 2.460 3.045 -14.562 1.00 94.75 148 THR A N 1
ATOM 1122 C CA . THR A 1 148 ? 2.924 2.253 -15.715 1.00 94.75 148 THR A CA 1
ATOM 1123 C C . THR A 1 148 ? 3.061 3.057 -17.006 1.00 94.75 148 THR A C 1
ATOM 1125 O O . THR A 1 148 ? 3.868 2.702 -17.863 1.00 94.75 148 THR A O 1
ATOM 1128 N N . GLU A 1 149 ? 2.376 4.195 -17.126 1.00 93.12 149 GLU A N 1
ATOM 1129 C CA . GLU A 1 149 ? 2.542 5.131 -18.238 1.00 93.12 149 GLU A CA 1
ATOM 1130 C C . GLU A 1 149 ? 3.955 5.731 -18.328 1.00 93.12 149 GLU A C 1
ATOM 1132 O O . GLU A 1 149 ? 4.340 6.237 -19.383 1.00 93.12 149 GLU A O 1
ATOM 1137 N N . LEU A 1 150 ? 4.730 5.698 -17.239 1.00 93.94 150 LEU A N 1
ATOM 1138 C CA . LEU A 1 150 ? 6.090 6.233 -17.198 1.00 93.94 150 LEU A CA 1
ATOM 1139 C C . LEU A 1 150 ? 7.141 5.236 -17.690 1.00 93.94 150 LEU A C 1
ATOM 1141 O O . LEU A 1 150 ? 8.282 5.644 -17.891 1.00 93.94 150 LEU A O 1
ATOM 1145 N N . ALA A 1 151 ? 6.780 3.970 -17.931 1.00 94.81 151 ALA A N 1
ATOM 1146 C CA . ALA A 1 151 ? 7.722 2.903 -18.278 1.00 94.81 151 ALA A CA 1
ATOM 1147 C C . ALA A 1 151 ? 8.674 3.294 -19.420 1.00 94.81 151 ALA A C 1
ATOM 1149 O O . ALA A 1 151 ? 9.893 3.223 -19.268 1.00 94.81 151 ALA A O 1
ATOM 1150 N N . ALA A 1 152 ? 8.126 3.814 -20.523 1.00 94.00 152 ALA A N 1
ATOM 1151 C CA . ALA A 1 152 ? 8.917 4.253 -21.670 1.00 94.00 152 ALA A CA 1
ATOM 1152 C C . ALA A 1 152 ? 9.844 5.436 -21.341 1.00 94.00 152 ALA A C 1
ATOM 1154 O O . ALA A 1 152 ? 10.963 5.499 -21.843 1.00 94.00 152 ALA A O 1
ATOM 1155 N N . ALA A 1 153 ? 9.400 6.361 -20.484 1.00 93.69 153 ALA A N 1
ATOM 1156 C CA . ALA A 1 153 ? 10.170 7.547 -20.114 1.00 93.69 153 ALA A CA 1
ATOM 1157 C C . ALA A 1 153 ? 11.367 7.215 -19.209 1.00 93.69 153 ALA A C 1
ATOM 1159 O O . ALA A 1 153 ? 12.388 7.894 -19.280 1.00 93.69 153 ALA A O 1
ATOM 1160 N N . VAL A 1 154 ? 11.254 6.171 -18.381 1.00 94.19 154 VAL A N 1
ATOM 1161 C CA . VAL A 1 154 ? 12.325 5.737 -17.465 1.00 94.19 154 VAL A CA 1
ATOM 1162 C C . VAL A 1 154 ? 13.096 4.508 -17.957 1.00 94.19 154 VAL A C 1
ATOM 1164 O O . VAL A 1 154 ? 13.990 4.029 -17.264 1.00 94.19 154 VAL A O 1
ATOM 1167 N N . GLY A 1 155 ? 12.769 3.995 -19.148 1.00 93.94 155 GLY A N 1
ATOM 1168 C CA . GLY A 1 155 ? 13.398 2.801 -19.718 1.00 93.94 155 GLY A CA 1
ATOM 1169 C C . GLY A 1 155 ? 13.100 1.516 -18.938 1.00 93.94 155 GLY A C 1
ATOM 1170 O O . GLY A 1 155 ? 13.933 0.613 -18.920 1.00 93.94 155 GLY A O 1
ATOM 1171 N N . ALA A 1 156 ? 11.949 1.444 -18.266 1.00 95.25 156 ALA A N 1
ATOM 1172 C CA . ALA A 1 156 ? 11.518 0.263 -17.528 1.00 95.25 156 ALA A CA 1
ATOM 1173 C C . ALA A 1 156 ? 10.725 -0.696 -18.428 1.00 95.25 156 ALA A C 1
ATOM 1175 O O . ALA A 1 156 ? 9.895 -0.269 -19.231 1.00 95.25 156 ALA A O 1
ATOM 1176 N N . ASP A 1 157 ? 10.954 -1.997 -18.256 1.00 96.94 157 ASP A N 1
ATOM 1177 C CA . ASP A 1 157 ? 10.235 -3.061 -18.955 1.00 96.94 157 ASP A CA 1
ATOM 1178 C C . ASP A 1 157 ? 9.170 -3.673 -18.029 1.00 96.94 157 ASP A C 1
ATOM 1180 O O . ASP A 1 157 ? 9.483 -4.298 -17.011 1.00 96.94 157 ASP A O 1
ATOM 1184 N N . LEU A 1 158 ? 7.895 -3.490 -18.383 1.00 96.56 158 LEU A N 1
ATOM 1185 C CA . LEU A 1 158 ? 6.769 -3.995 -17.595 1.00 96.56 158 LEU A CA 1
ATOM 1186 C C . LEU A 1 158 ? 6.705 -5.527 -17.578 1.00 96.56 158 LEU A C 1
ATOM 1188 O O . LEU A 1 158 ? 6.339 -6.098 -16.555 1.00 96.56 158 LEU A O 1
ATOM 1192 N N . SER A 1 159 ? 7.120 -6.205 -18.650 1.00 97.38 159 SER A N 1
ATOM 1193 C CA . SER A 1 159 ? 7.162 -7.671 -18.690 1.00 97.38 159 SER A CA 1
ATOM 1194 C C . SER A 1 159 ? 8.232 -8.225 -17.747 1.00 97.38 159 SER A C 1
ATOM 1196 O O . SER A 1 159 ? 8.051 -9.277 -17.132 1.00 97.38 159 SER A O 1
ATOM 1198 N N . VAL A 1 160 ? 9.343 -7.502 -17.576 1.00 96.62 160 VAL A N 1
ATOM 1199 C CA . VAL A 1 160 ? 10.356 -7.833 -16.563 1.00 96.62 160 VAL A CA 1
ATOM 1200 C C . VAL A 1 160 ? 9.802 -7.643 -15.151 1.00 96.62 160 VAL A C 1
ATOM 1202 O O . VAL A 1 160 ? 10.014 -8.510 -14.301 1.00 96.62 160 VAL A O 1
ATOM 1205 N N . MET A 1 161 ? 9.078 -6.547 -14.906 1.00 97.19 161 MET A N 1
ATOM 1206 C CA . MET A 1 161 ? 8.452 -6.286 -13.606 1.00 97.19 161 MET A CA 1
ATOM 1207 C C . MET A 1 161 ? 7.401 -7.338 -13.248 1.00 97.19 161 MET A C 1
ATOM 1209 O O . MET A 1 161 ? 7.412 -7.827 -12.124 1.00 97.19 161 MET A O 1
ATOM 1213 N N . GLU A 1 162 ? 6.545 -7.718 -14.198 1.00 97.56 162 GLU A N 1
ATOM 1214 C CA . GLU A 1 162 ? 5.533 -8.770 -14.042 1.00 97.56 162 GLU A CA 1
ATOM 1215 C C . GLU A 1 162 ? 6.170 -10.110 -13.678 1.00 97.56 162 GLU A C 1
ATOM 1217 O O . GLU A 1 162 ? 5.835 -10.709 -12.655 1.00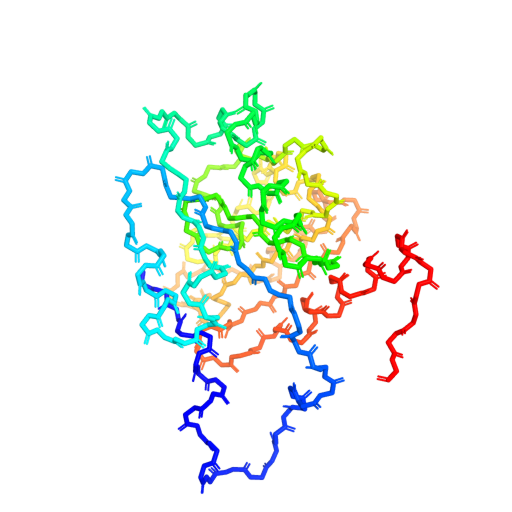 97.56 162 GLU A O 1
ATOM 1222 N N . ARG A 1 163 ? 7.140 -10.560 -14.483 1.00 97.62 163 ARG A N 1
ATOM 1223 C CA . ARG A 1 163 ? 7.840 -11.828 -14.251 1.00 97.62 163 ARG A CA 1
ATOM 1224 C C . ARG A 1 163 ? 8.455 -11.875 -12.856 1.00 97.62 163 ARG A C 1
ATOM 1226 O O . ARG A 1 163 ? 8.386 -12.896 -12.173 1.00 97.62 163 ARG A O 1
ATOM 1233 N N . ASP A 1 164 ? 9.095 -10.786 -12.449 1.00 96.88 164 ASP A N 1
ATOM 1234 C CA . ASP A 1 164 ? 9.789 -10.725 -11.173 1.00 96.88 164 ASP A CA 1
ATOM 1235 C C . ASP A 1 164 ? 8.817 -10.571 -9.995 1.00 96.88 164 ASP A C 1
ATOM 1237 O O . ASP A 1 164 ? 9.054 -11.174 -8.953 1.00 96.88 164 ASP A O 1
ATOM 1241 N N . ALA A 1 165 ? 7.709 -9.843 -10.158 1.00 96.38 165 ALA A N 1
ATOM 1242 C CA . ALA A 1 165 ? 6.648 -9.759 -9.157 1.00 96.38 165 ALA A CA 1
ATOM 1243 C C . ALA A 1 165 ? 6.024 -11.136 -8.904 1.00 96.38 165 ALA A C 1
ATOM 1245 O O . ALA A 1 165 ? 5.984 -11.581 -7.759 1.00 96.38 165 ALA A O 1
ATOM 1246 N N . LEU A 1 166 ? 5.639 -11.847 -9.969 1.00 96.50 166 LEU A N 1
ATOM 1247 C CA . LEU A 1 166 ? 5.113 -13.211 -9.884 1.00 96.50 166 LEU A CA 1
ATOM 1248 C C . LEU A 1 166 ? 6.099 -14.156 -9.199 1.00 96.50 166 LEU A C 1
ATOM 1250 O O . LEU A 1 166 ? 5.712 -14.933 -8.331 1.00 96.50 166 LEU A O 1
ATOM 1254 N N . ARG A 1 167 ? 7.386 -14.071 -9.556 1.00 96.62 167 ARG A N 1
ATOM 1255 C CA . ARG A 1 167 ? 8.428 -14.904 -8.950 1.00 96.62 167 ARG A CA 1
ATOM 1256 C C . ARG A 1 167 ? 8.612 -14.616 -7.462 1.00 96.62 167 ARG A C 1
ATOM 1258 O O . ARG A 1 167 ? 8.749 -15.552 -6.689 1.00 96.62 167 ARG A O 1
ATOM 1265 N N . MET A 1 168 ? 8.678 -13.347 -7.068 1.00 95.75 168 MET A N 1
ATOM 1266 C CA . MET A 1 168 ? 8.946 -12.969 -5.675 1.00 95.75 168 MET A CA 1
ATOM 1267 C C . MET A 1 168 ? 7.741 -13.178 -4.757 1.00 95.75 168 MET A C 1
ATOM 1269 O O . MET A 1 168 ? 7.908 -13.226 -3.542 1.00 95.75 168 MET A O 1
ATOM 1273 N N . ARG A 1 169 ? 6.544 -13.302 -5.334 1.00 95.31 169 ARG A N 1
ATOM 1274 C CA . ARG A 1 169 ? 5.276 -13.490 -4.621 1.00 95.31 169 ARG A CA 1
ATOM 1275 C C . ARG A 1 169 ? 4.751 -14.921 -4.683 1.00 95.31 169 ARG A C 1
ATOM 1277 O O . ARG A 1 169 ? 3.606 -15.139 -4.310 1.00 95.31 169 ARG A O 1
ATOM 1284 N N . ASP A 1 170 ? 5.526 -15.868 -5.217 1.00 94.94 170 ASP A N 1
ATOM 1285 C CA . ASP A 1 170 ? 5.092 -17.254 -5.450 1.00 94.94 170 ASP A CA 1
ATOM 1286 C C . ASP A 1 170 ? 3.750 -17.348 -6.215 1.00 94.94 170 ASP A C 1
ATOM 1288 O O . ASP A 1 170 ? 2.892 -18.180 -5.929 1.00 94.94 170 ASP A O 1
ATOM 1292 N N . GLY A 1 171 ? 3.555 -16.459 -7.197 1.00 93.56 171 GLY A N 1
ATOM 1293 C CA . GLY A 1 171 ? 2.311 -16.337 -7.967 1.00 93.56 171 GLY A CA 1
ATOM 1294 C C . GLY A 1 171 ? 1.192 -15.543 -7.278 1.00 93.56 171 GLY A C 1
ATOM 1295 O O . GLY A 1 171 ? 0.071 -15.525 -7.782 1.00 93.56 171 GLY A O 1
ATOM 1296 N N . GLY A 1 172 ? 1.474 -14.889 -6.148 1.00 94.38 172 GLY A N 1
ATOM 1297 C CA . GLY A 1 172 ? 0.534 -14.026 -5.434 1.00 94.38 172 GLY A CA 1
ATOM 1298 C C . GLY A 1 172 ? 0.062 -12.817 -6.257 1.00 94.38 172 GLY A C 1
ATOM 1299 O O . GLY A 1 172 ? 0.739 -12.392 -7.199 1.00 94.38 172 GLY A O 1
ATOM 1300 N N . PRO A 1 173 ? -1.092 -12.227 -5.900 1.00 96.19 173 PRO A N 1
ATOM 1301 C CA . PRO A 1 173 ? -1.756 -11.228 -6.729 1.00 96.19 173 PRO A CA 1
ATOM 1302 C C . PRO A 1 173 ? -0.966 -9.919 -6.780 1.00 96.19 173 PRO A C 1
ATOM 1304 O O . PRO A 1 173 ? -0.363 -9.487 -5.786 1.00 96.19 173 PRO A O 1
ATOM 1307 N N . PHE A 1 174 ? -0.990 -9.280 -7.945 1.00 96.94 174 PHE A N 1
ATOM 1308 C CA . PHE A 1 174 ? -0.484 -7.933 -8.154 1.00 96.94 174 PHE A CA 1
ATOM 1309 C C . PHE A 1 174 ? -1.298 -7.231 -9.249 1.00 96.94 174 PHE A C 1
ATOM 1311 O O . PHE A 1 174 ? -1.887 -7.900 -10.093 1.00 96.94 174 PHE A O 1
ATOM 1318 N N . VAL A 1 175 ? -1.302 -5.897 -9.248 1.00 96.62 175 VAL A N 1
ATOM 1319 C CA . VAL A 1 175 ? -2.037 -5.075 -10.222 1.00 96.62 175 VAL A CA 1
ATOM 1320 C C . VAL A 1 175 ? -1.123 -4.012 -10.816 1.00 96.62 175 VAL A C 1
ATOM 1322 O O . VAL A 1 175 ? -0.449 -3.276 -10.092 1.00 96.62 175 VAL A O 1
ATOM 1325 N N . PHE A 1 176 ? -1.128 -3.890 -12.142 1.00 97.00 176 PHE A N 1
ATOM 1326 C CA . PHE A 1 176 ? -0.566 -2.729 -12.829 1.00 97.00 176 PHE A CA 1
ATOM 1327 C C . PHE A 1 176 ? -1.568 -1.578 -12.829 1.00 97.00 176 PHE A C 1
ATOM 1329 O O . PHE A 1 176 ? -2.722 -1.754 -13.213 1.00 97.00 176 PHE A O 1
ATOM 1336 N N . ALA A 1 177 ? -1.123 -0.383 -12.443 1.00 92.75 177 ALA A N 1
ATOM 1337 C CA . ALA A 1 177 ? -2.021 0.754 -12.279 1.00 92.75 177 ALA A CA 1
ATOM 1338 C C . ALA A 1 177 ? -1.487 2.058 -12.888 1.00 92.75 177 ALA A C 1
ATOM 1340 O O . ALA A 1 177 ? -0.284 2.250 -13.093 1.00 92.75 177 ALA A O 1
ATOM 1341 N N . GLN A 1 178 ? -2.427 2.960 -13.174 1.00 90.50 178 GLN A N 1
ATOM 1342 C CA . GLN A 1 178 ? -2.206 4.352 -13.586 1.00 90.50 178 GLN A CA 1
ATOM 1343 C C . GLN A 1 178 ? -3.196 5.248 -12.832 1.00 90.50 178 GLN A C 1
ATOM 1345 O O . GLN A 1 178 ? -3.965 6.009 -13.430 1.00 90.50 178 GLN A O 1
ATOM 1350 N N . VAL A 1 179 ? -3.214 5.102 -11.502 1.00 81.00 179 VAL A N 1
ATOM 1351 C CA . VAL A 1 179 ? -4.283 5.596 -10.611 1.00 81.00 179 VAL A CA 1
ATOM 1352 C C . VAL A 1 179 ? -4.557 7.085 -10.820 1.00 81.00 179 VAL A C 1
ATOM 1354 O O . VAL A 1 179 ? -5.700 7.510 -10.944 1.00 81.00 179 VAL A O 1
ATOM 1357 N N . VAL A 1 180 ? -3.487 7.874 -10.913 1.00 75.69 180 VAL A N 1
ATOM 1358 C CA . VAL A 1 180 ? -3.547 9.337 -10.975 1.00 75.69 180 VAL A CA 1
ATOM 1359 C C . VAL A 1 180 ? -4.095 9.855 -12.295 1.00 75.69 180 VAL A C 1
ATOM 1361 O O . VAL A 1 180 ? -4.944 10.744 -12.329 1.00 75.69 180 VAL A O 1
ATOM 1364 N N . LYS A 1 181 ? -3.527 9.345 -13.383 1.00 76.69 181 LYS A N 1
ATOM 1365 C CA . LYS A 1 181 ? -3.615 9.978 -14.695 1.00 76.69 181 LYS A CA 1
ATOM 1366 C C . LYS A 1 181 ? -4.748 9.405 -15.534 1.00 76.69 181 LYS A C 1
ATOM 1368 O O . LYS A 1 181 ? -5.353 10.135 -16.311 1.00 76.69 181 LYS A O 1
ATOM 1373 N N . HIS A 1 182 ? -5.017 8.112 -15.373 1.00 80.25 182 HIS A N 1
ATOM 1374 C CA . HIS A 1 182 ? -5.945 7.374 -16.224 1.00 80.25 182 HIS A CA 1
ATOM 1375 C C . HIS A 1 182 ? -6.967 6.544 -15.434 1.00 80.25 182 HIS A C 1
ATOM 1377 O O . HIS A 1 182 ? -7.893 6.015 -16.036 1.00 80.25 182 HIS A O 1
ATOM 1383 N N . GLY A 1 183 ? -6.817 6.412 -14.109 1.00 81.31 183 GLY A N 1
ATOM 1384 C CA . GLY A 1 183 ? -7.719 5.615 -13.267 1.00 81.31 183 GLY A CA 1
ATOM 1385 C C . GLY A 1 183 ? -7.632 4.100 -13.501 1.00 81.31 183 GLY A C 1
ATOM 1386 O O . GLY A 1 183 ? -8.439 3.349 -12.961 1.00 81.31 183 GLY A O 1
ATOM 1387 N N . LEU A 1 184 ? -6.659 3.629 -14.289 1.00 88.62 184 LEU A N 1
ATOM 1388 C CA . LEU A 1 184 ? -6.498 2.208 -14.609 1.00 88.62 184 LEU A CA 1
ATOM 1389 C C . LEU A 1 184 ? -6.003 1.417 -13.394 1.00 88.62 184 LEU A C 1
ATOM 1391 O O . LEU A 1 184 ? -5.139 1.894 -12.652 1.00 88.62 184 LEU A O 1
ATOM 1395 N N . GLY A 1 185 ? -6.539 0.207 -13.218 1.00 89.19 185 GLY A N 1
ATOM 1396 C CA . GLY A 1 185 ? -6.219 -0.706 -12.113 1.00 89.19 185 GLY A CA 1
ATOM 1397 C C . GLY A 1 185 ? -6.962 -0.409 -10.805 1.00 89.19 185 GLY A C 1
ATOM 1398 O O . GLY A 1 185 ? -6.948 -1.234 -9.901 1.00 89.19 185 GLY A O 1
ATOM 1399 N N . VAL A 1 186 ? -7.655 0.731 -10.691 1.00 85.00 186 VAL A N 1
ATOM 1400 C CA . VAL A 1 186 ? -8.353 1.116 -9.450 1.00 85.00 186 VAL A CA 1
ATOM 1401 C C . VAL A 1 186 ? -9.500 0.160 -9.123 1.00 85.00 186 VAL A C 1
ATOM 1403 O O . VAL A 1 186 ? -9.613 -0.286 -7.987 1.00 85.00 186 VAL A O 1
ATOM 1406 N N . GLU A 1 187 ? -10.326 -0.187 -10.110 1.00 86.81 187 GLU A N 1
ATOM 1407 C CA . GLU A 1 187 ? -11.438 -1.127 -9.917 1.00 86.81 187 GLU A CA 1
ATOM 1408 C C . GLU A 1 187 ? -10.944 -2.508 -9.464 1.00 86.81 187 GLU A C 1
ATOM 1410 O O . GLU A 1 187 ? -11.503 -3.101 -8.545 1.00 86.81 187 GLU A O 1
ATOM 1415 N N . GLU A 1 188 ? -9.851 -2.991 -10.052 1.00 90.75 188 GLU A N 1
ATOM 1416 C CA . GLU A 1 188 ? -9.235 -4.267 -9.690 1.00 90.75 188 GLU A CA 1
ATOM 1417 C C . GLU A 1 188 ? -8.703 -4.252 -8.249 1.00 90.75 188 GLU A C 1
ATOM 1419 O O . GLU A 1 188 ? -8.985 -5.171 -7.479 1.00 90.75 188 GLU A O 1
ATOM 1424 N N . ILE A 1 189 ? -8.025 -3.171 -7.842 1.00 88.06 189 ILE A N 1
ATOM 1425 C CA . ILE A 1 189 ? -7.567 -2.971 -6.457 1.00 88.06 189 ILE A CA 1
ATOM 1426 C C . ILE A 1 189 ? -8.755 -2.978 -5.487 1.00 88.06 189 ILE A C 1
ATOM 1428 O O . ILE A 1 189 ? -8.717 -3.674 -4.472 1.00 88.06 189 ILE A O 1
ATOM 1432 N N . VAL A 1 190 ? -9.827 -2.243 -5.800 1.00 85.88 190 VAL A N 1
ATOM 1433 C CA . VAL A 1 190 ? -11.042 -2.214 -4.971 1.00 85.88 190 VAL A CA 1
ATOM 1434 C C . VAL A 1 190 ? -11.647 -3.611 -4.859 1.00 85.88 190 VAL A C 1
ATOM 1436 O O . VAL A 1 190 ? -12.000 -4.035 -3.762 1.00 85.88 190 VAL A O 1
ATOM 1439 N N . ASN A 1 191 ? -11.726 -4.357 -5.960 1.00 88.44 191 ASN A N 1
ATOM 1440 C CA . ASN A 1 191 ? -12.262 -5.714 -5.950 1.00 88.44 191 ASN A CA 1
ATOM 1441 C C . ASN A 1 191 ? -11.424 -6.657 -5.077 1.00 88.44 191 ASN A C 1
ATOM 1443 O O . ASN A 1 191 ? -11.997 -7.447 -4.334 1.00 88.44 191 ASN A O 1
ATOM 1447 N N . HIS A 1 192 ? -10.094 -6.544 -5.087 1.00 90.88 192 HIS A N 1
ATOM 1448 C CA . HIS A 1 192 ? -9.235 -7.305 -4.176 1.00 90.88 192 HIS A CA 1
ATOM 1449 C C . HIS A 1 192 ? -9.540 -7.022 -2.698 1.00 90.88 192 HIS 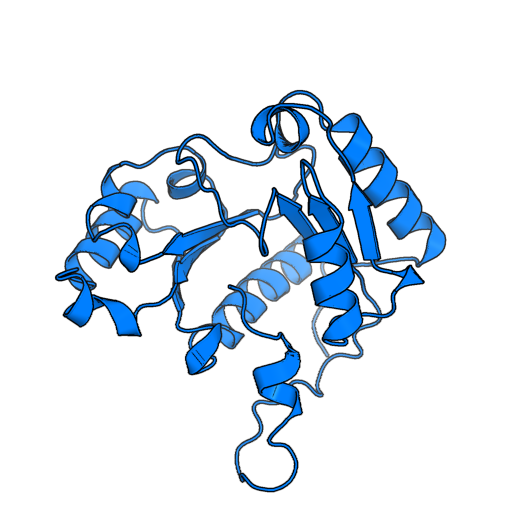A C 1
ATOM 1451 O O . HIS A 1 192 ? -9.721 -7.964 -1.922 1.00 90.88 192 HIS A O 1
ATOM 1457 N N . VAL A 1 193 ? -9.657 -5.745 -2.323 1.00 85.56 193 VAL A N 1
ATOM 1458 C CA . VAL A 1 193 ? -9.976 -5.335 -0.945 1.00 85.56 193 VAL A CA 1
ATOM 1459 C C . VAL A 1 193 ? -11.358 -5.833 -0.533 1.00 85.56 193 VAL A C 1
ATOM 1461 O O . VAL A 1 193 ? -11.506 -6.450 0.520 1.00 85.56 193 VAL A O 1
ATOM 1464 N N . MET A 1 194 ? -12.368 -5.617 -1.378 1.00 84.00 194 MET A N 1
ATOM 1465 C CA . MET A 1 194 ? -13.742 -6.024 -1.082 1.00 84.00 194 MET A CA 1
ATOM 1466 C C . MET A 1 194 ? -13.869 -7.543 -0.975 1.00 84.00 194 MET A C 1
ATOM 1468 O O . MET A 1 194 ? -14.468 -8.029 -0.023 1.00 84.00 194 MET A O 1
ATOM 1472 N N . ASN A 1 195 ? -13.243 -8.302 -1.878 1.00 88.31 195 ASN A N 1
ATOM 1473 C CA . ASN A 1 195 ? -13.244 -9.764 -1.810 1.00 88.31 195 ASN A CA 1
ATOM 1474 C C . ASN A 1 195 ? -12.592 -10.275 -0.519 1.00 88.31 195 ASN A C 1
ATOM 1476 O O . ASN A 1 195 ? -13.047 -11.272 0.040 1.00 88.31 195 ASN A O 1
ATOM 1480 N N . SER A 1 196 ? -11.532 -9.614 -0.041 1.00 87.12 196 SER A N 1
ATOM 1481 C CA . SER A 1 196 ? -10.913 -9.954 1.243 1.00 87.12 196 SER A CA 1
ATOM 1482 C C . SER A 1 196 ? -11.838 -9.633 2.418 1.00 87.12 196 SER A C 1
ATOM 1484 O O . SER A 1 196 ? -11.976 -10.439 3.336 1.00 87.12 196 SER A O 1
ATOM 1486 N N . TRP A 1 197 ? -12.507 -8.480 2.383 1.00 84.12 197 TRP A N 1
ATOM 1487 C CA . TRP A 1 197 ? -13.462 -8.074 3.413 1.00 84.12 197 TRP A CA 1
ATOM 1488 C C . TRP A 1 197 ? -14.670 -9.018 3.498 1.00 84.12 197 TRP A C 1
ATOM 1490 O O . TRP A 1 197 ? -15.064 -9.423 4.593 1.00 84.12 197 TRP A O 1
ATOM 1500 N N . GLU A 1 198 ? -15.231 -9.431 2.360 1.00 85.25 198 GLU A N 1
ATOM 1501 C CA . GLU A 1 198 ? -16.329 -10.405 2.305 1.00 85.25 198 GLU A CA 1
ATOM 1502 C C . GLU A 1 198 ? -15.913 -11.760 2.887 1.00 85.25 198 GLU A C 1
ATOM 1504 O O . GLU A 1 198 ? -16.652 -12.360 3.665 1.00 85.25 198 GLU A O 1
ATOM 1509 N N . GLN A 1 199 ? -14.706 -12.231 2.560 1.00 86.19 199 GLN A N 1
ATOM 1510 C CA . GLN A 1 199 ? -14.173 -13.482 3.105 1.00 86.19 199 GLN A CA 1
ATOM 1511 C C . GLN A 1 199 ? -13.957 -13.410 4.620 1.00 86.19 199 GLN A C 1
ATOM 1513 O O . GLN A 1 199 ? -14.254 -14.376 5.320 1.00 86.19 199 GLN A O 1
ATOM 1518 N N . ALA A 1 200 ? -13.472 -12.274 5.127 1.00 80.94 200 ALA A N 1
ATOM 1519 C CA . ALA A 1 200 ? -13.220 -12.078 6.551 1.00 80.94 200 ALA A CA 1
ATOM 1520 C C . ALA A 1 200 ? -14.513 -11.930 7.372 1.00 80.94 200 ALA A C 1
ATOM 1522 O O . ALA A 1 200 ? -14.591 -12.415 8.499 1.00 80.94 200 ALA A O 1
ATOM 1523 N N . THR A 1 201 ? -15.535 -11.270 6.819 1.00 79.25 201 THR A N 1
ATOM 1524 C CA . THR A 1 201 ? -16.778 -10.950 7.546 1.00 79.25 201 THR A CA 1
ATOM 1525 C C . THR A 1 201 ? -17.926 -11.923 7.279 1.00 79.25 201 THR A C 1
ATOM 1527 O O . THR A 1 201 ? -18.880 -11.970 8.054 1.00 79.25 201 THR A O 1
ATOM 1530 N N . GLY A 1 202 ? -17.872 -12.689 6.186 1.00 78.62 202 GLY A N 1
ATOM 1531 C CA . GLY A 1 202 ? -18.981 -13.518 5.706 1.00 78.62 202 GLY A CA 1
ATOM 1532 C C . GLY A 1 202 ? -20.144 -12.722 5.093 1.00 78.62 202 GLY A C 1
ATOM 1533 O O . GLY A 1 202 ? -21.149 -13.320 4.700 1.00 78.62 202 GLY A O 1
ATOM 1534 N N . ASN A 1 203 ? -20.025 -11.394 5.001 1.00 73.81 203 ASN A N 1
ATOM 1535 C CA . ASN A 1 203 ? -21.008 -10.526 4.359 1.00 73.81 203 ASN A CA 1
ATOM 1536 C C . ASN A 1 203 ? -20.836 -10.551 2.833 1.00 73.81 203 ASN A C 1
ATOM 1538 O O . ASN A 1 203 ? -19.746 -10.805 2.330 1.00 73.81 203 ASN A O 1
ATOM 1542 N N . LYS A 1 204 ? -21.912 -10.268 2.089 1.00 64.75 204 LYS A N 1
ATOM 1543 C CA . LYS A 1 204 ? -21.871 -10.104 0.628 1.00 64.75 204 LYS A CA 1
ATOM 1544 C C . LYS A 1 204 ? -22.192 -8.670 0.245 1.00 64.75 204 LYS A C 1
ATOM 1546 O O . LYS A 1 204 ? -23.089 -8.065 0.833 1.00 64.75 204 LYS A O 1
ATOM 1551 N N . ARG A 1 205 ? -21.509 -8.159 -0.775 1.00 62.47 205 ARG A N 1
ATOM 1552 C CA . ARG A 1 205 ? -21.874 -6.922 -1.464 1.00 62.47 205 ARG A CA 1
ATOM 1553 C C . ARG A 1 205 ? -23.250 -7.113 -2.116 1.00 62.47 205 ARG A C 1
ATOM 1555 O O . ARG A 1 205 ? -23.476 -8.108 -2.808 1.00 62.47 205 ARG A O 1
ATOM 1562 N N . HIS A 1 206 ? -24.176 -6.204 -1.821 1.00 50.31 206 HIS A N 1
ATOM 1563 C CA . HIS A 1 206 ? -25.499 -6.136 -2.446 1.00 50.31 206 HIS A CA 1
ATOM 1564 C C . HIS A 1 206 ? -25.485 -5.165 -3.621 1.00 50.31 206 HIS A C 1
ATOM 1566 O O . HIS A 1 206 ? -24.765 -4.148 -3.517 1.00 50.31 206 HIS A O 1
#

Organism: Brassica napus (NCBI:txid3708)

InterPro domains:
  IPR003495 CobW/HypB/UreG, nucleotide-binding domain [PF02492] (31-175)
  IPR004400 Urease accessory protein UreG [PTHR31715] (31-206)
  IPR004400 Urease accessory protein UreG [TIGR00101] (31-194)
  IPR027417 P-loop containing nucleoside triphosphate hydrolase [G3DSA:3.40.50.300] (30-197)
  IPR027417 P-loop containing nucleoside triphosphate hydrolase [SSF52540] (47-199)

Secondary structure (DSSP, 8-state):
-PPPGGGGTTTTTS-S----GGGS------EEE-SS-SHHHHHHHHTTSS-GGG--B----S-HHHHHHT--HHHHHHHHHHHHHHT-S---EEESSTTTB-SSTT----TTT-SS-EEEEEGGG-TTHHHH--HHHHH-SEEEEE-GGGHHHHT--HHHHHHHHHHHTTT--EEE-BTTTT-BTHHHHHHHHHHHHHHHH-----